Protein AF-A0A851G9V6-F1 (afdb_monomer)

Foldseek 3Di:
DPPDPPPDPDDPDPDDDDDDDDDDDDDPPPPVPVPPPPDVVLVVLVVVLVVLVVCLVPDPQWDKDKAWDDDPDQWTWIKIFTAHPVRHTAKIWIWIDGPFWIKIKMFGDDPNDTFKIKIKIKGKDWDADPVRHADPVDTFMKIKMKIKMFGDDPLATSWIWMFIDIDSPNVCRVVNSVVTDIDTDDRPPCVVVVSVVCVQVVPDDHNVSVVVVVVVRPD

Solvent-accessible surface area (backbone atoms only — not comparable to full-atom values): 12937 Å² total; per-residue (Å²): 113,86,74,89,82,82,81,80,89,74,80,87,81,86,81,82,85,90,77,82,94,77,92,78,91,86,76,90,74,76,80,74,69,81,73,77,74,74,54,67,66,57,53,53,52,50,55,51,44,53,51,54,50,51,51,58,78,66,48,82,78,47,48,78,46,80,42,72,48,91,52,99,54,79,40,51,44,34,38,39,40,29,19,45,94,89,61,53,60,39,39,39,36,43,37,40,42,41,97,54,33,39,39,40,40,36,43,32,34,56,97,81,39,65,33,40,35,44,38,33,43,36,36,56,43,76,48,55,46,97,90,66,49,63,48,86,92,65,71,46,54,38,30,38,38,39,41,39,40,41,34,35,54,96,85,37,64,77,43,27,32,32,26,59,34,70,31,74,53,59,88,48,39,68,57,45,40,68,71,35,64,79,40,82,40,65,46,80,64,63,43,64,58,51,54,51,47,51,62,57,58,72,69,50,85,46,57,70,48,47,51,62,55,54,57,73,63,67,88

Structure (mmCIF, N/CA/C/O backbone):
data_AF-A0A851G9V6-F1
#
_entry.id   AF-A0A851G9V6-F1
#
loop_
_atom_site.group_PDB
_atom_site.id
_atom_site.type_symbol
_atom_site.label_atom_id
_atom_site.label_alt_id
_atom_site.label_comp_id
_atom_site.label_asym_id
_atom_site.label_entity_id
_atom_site.label_seq_id
_atom_site.pdbx_PDB_ins_code
_atom_site.Cartn_x
_atom_site.Cartn_y
_atom_site.Cartn_z
_atom_site.occupancy
_atom_site.B_iso_or_equiv
_atom_site.auth_seq_id
_atom_site.auth_comp_id
_atom_site.auth_asym_id
_atom_site.auth_atom_id
_atom_site.pdbx_PDB_model_num
ATOM 1 N N . MET A 1 1 ? 22.134 -7.847 5.319 1.00 30.61 1 MET A N 1
ATOM 2 C CA . MET A 1 1 ? 21.581 -7.544 3.967 1.00 30.61 1 MET A CA 1
ATOM 3 C C . MET A 1 1 ? 20.922 -8.771 3.329 1.00 30.61 1 MET A C 1
ATOM 5 O O . MET A 1 1 ? 21.415 -9.330 2.354 1.00 30.61 1 MET A O 1
ATOM 9 N N . ARG A 1 2 ? 19.800 -9.225 3.889 1.00 29.12 2 ARG A N 1
ATOM 10 C CA . ARG A 1 2 ? 18.953 -10.282 3.315 1.00 29.12 2 ARG A CA 1
ATOM 11 C C . ARG A 1 2 ? 17.523 -10.029 3.774 1.00 29.12 2 ARG A C 1
ATOM 13 O O . ARG A 1 2 ? 17.125 -10.633 4.753 1.00 29.12 2 ARG A O 1
ATOM 20 N N . THR A 1 3 ? 16.813 -9.143 3.079 1.00 35.16 3 THR A N 1
ATOM 21 C CA . THR A 1 3 ? 15.337 -9.068 3.009 1.00 35.16 3 THR A CA 1
ATOM 22 C C . THR A 1 3 ? 14.944 -7.818 2.220 1.00 35.16 3 THR A C 1
ATOM 24 O O . THR A 1 3 ? 14.463 -6.862 2.790 1.00 35.16 3 THR A O 1
ATOM 27 N N . PHE A 1 4 ? 15.196 -7.787 0.911 1.00 37.09 4 PHE A N 1
ATOM 28 C CA . PHE A 1 4 ? 14.405 -6.988 -0.048 1.00 37.09 4 PHE A CA 1
ATOM 29 C C . PHE A 1 4 ? 14.712 -7.481 -1.473 1.00 37.09 4 PHE A C 1
ATOM 31 O O . PHE A 1 4 ? 15.126 -6.743 -2.349 1.00 37.09 4 PHE A O 1
ATOM 38 N N . TRP A 1 5 ? 14.591 -8.800 -1.649 1.00 32.72 5 TRP A N 1
ATOM 39 C CA . TRP A 1 5 ? 14.535 -9.513 -2.931 1.00 32.72 5 TRP A CA 1
ATOM 40 C C . TRP A 1 5 ? 13.780 -10.823 -2.681 1.00 32.72 5 TRP A C 1
ATOM 42 O O . TRP A 1 5 ? 14.348 -11.909 -2.701 1.00 32.72 5 TRP A O 1
ATOM 52 N N . LEU A 1 6 ? 12.498 -10.715 -2.338 1.00 30.67 6 LEU A N 1
ATOM 53 C CA . LEU A 1 6 ? 11.554 -11.834 -2.406 1.00 30.67 6 LEU A CA 1
ATOM 54 C C . LEU A 1 6 ? 10.249 -11.372 -3.069 1.00 30.67 6 LEU A C 1
ATOM 56 O O . LEU A 1 6 ? 9.162 -11.777 -2.690 1.00 30.67 6 LEU A O 1
ATOM 60 N N . VAL A 1 7 ? 10.366 -10.563 -4.124 1.00 37.41 7 VAL A N 1
ATOM 61 C CA . VAL A 1 7 ? 9.369 -10.570 -5.199 1.00 37.41 7 VAL A CA 1
ATOM 62 C C . VAL A 1 7 ? 9.898 -11.529 -6.261 1.00 37.41 7 VAL A C 1
ATOM 64 O O . VAL A 1 7 ? 10.722 -11.193 -7.101 1.00 37.41 7 VAL A O 1
ATOM 67 N N . ASN A 1 8 ? 9.511 -12.789 -6.079 1.00 36.94 8 ASN A N 1
ATOM 68 C CA . ASN A 1 8 ? 9.296 -13.816 -7.093 1.00 36.94 8 ASN A CA 1
ATOM 69 C C . ASN A 1 8 ? 10.047 -13.663 -8.441 1.00 36.94 8 ASN A C 1
ATOM 71 O O . ASN A 1 8 ? 9.431 -13.439 -9.479 1.00 36.94 8 ASN A O 1
ATOM 75 N N . GLN A 1 9 ? 11.364 -13.890 -8.462 1.00 33.84 9 GLN A N 1
ATOM 76 C CA . GLN A 1 9 ? 12.045 -14.339 -9.682 1.00 33.84 9 GLN A CA 1
ATOM 77 C C . GLN A 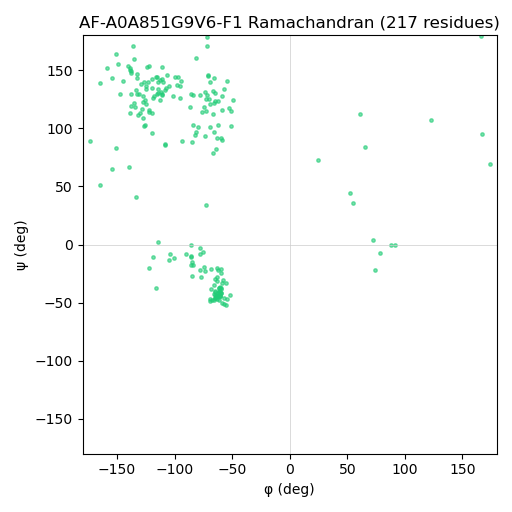1 9 ? 11.936 -15.867 -9.776 1.00 33.84 9 GLN A C 1
ATOM 79 O O . GLN A 1 9 ? 12.799 -16.602 -9.296 1.00 33.84 9 GLN A O 1
ATOM 84 N N . ARG A 1 10 ? 10.859 -16.366 -10.392 1.00 34.06 10 ARG A N 1
ATOM 85 C CA . ARG A 1 10 ? 10.790 -17.745 -10.896 1.00 34.06 10 ARG A CA 1
ATOM 86 C C . ARG A 1 10 ? 10.379 -17.754 -12.366 1.00 34.06 10 ARG A C 1
ATOM 88 O O . ARG A 1 10 ? 9.208 -17.623 -12.689 1.00 34.06 10 ARG A O 1
ATOM 95 N N . GLY A 1 11 ? 11.393 -17.952 -13.208 1.00 30.89 11 GLY A N 1
ATOM 96 C CA . GLY A 1 11 ? 11.364 -18.834 -14.376 1.00 30.89 11 GLY A CA 1
ATOM 97 C C . GLY A 1 11 ? 10.429 -18.463 -15.522 1.00 30.89 11 GLY A C 1
ATOM 98 O O . GLY A 1 11 ? 9.371 -19.065 -15.672 1.00 30.89 11 GLY A O 1
ATOM 99 N N . ILE A 1 12 ? 10.888 -17.587 -16.417 1.00 34.03 12 ILE A N 1
ATOM 100 C CA . ILE A 1 12 ? 10.550 -17.728 -17.838 1.00 34.03 12 ILE A CA 1
ATOM 101 C C . ILE A 1 12 ? 11.542 -18.750 -18.401 1.00 34.03 12 ILE A C 1
ATOM 103 O O . ILE A 1 12 ? 12.660 -18.392 -18.771 1.00 34.03 12 ILE A O 1
ATOM 107 N N . ASP A 1 13 ? 11.156 -20.025 -18.435 1.00 31.38 13 ASP A N 1
ATOM 108 C CA . ASP A 1 13 ? 11.917 -21.036 -19.169 1.00 31.38 13 ASP A CA 1
ATOM 109 C C . ASP A 1 13 ? 11.780 -20.764 -20.674 1.00 31.38 13 ASP A C 1
ATOM 111 O O . ASP A 1 13 ? 10.776 -21.078 -21.316 1.00 31.38 13 ASP A O 1
ATOM 115 N N . LYS A 1 14 ? 12.821 -20.156 -21.249 1.00 37.59 14 LYS A N 1
ATOM 116 C CA . LYS A 1 14 ? 13.084 -20.169 -22.688 1.00 37.59 14 LYS A CA 1
ATOM 117 C C . LYS A 1 14 ? 13.742 -21.504 -23.020 1.00 37.59 14 LYS A C 1
ATOM 119 O O . LYS A 1 14 ? 14.929 -21.646 -22.770 1.00 37.59 14 LYS A O 1
ATOM 124 N N . ASN A 1 15 ? 12.980 -22.457 -23.557 1.00 35.19 15 ASN A N 1
ATOM 125 C CA . ASN A 1 15 ? 13.462 -23.519 -24.453 1.00 35.19 15 ASN A CA 1
ATOM 126 C C . ASN A 1 15 ? 12.264 -24.318 -24.988 1.00 35.19 15 ASN A C 1
ATOM 128 O O . ASN A 1 15 ? 11.863 -25.324 -24.409 1.00 35.19 15 ASN A O 1
ATOM 132 N N . PHE A 1 16 ? 11.695 -23.884 -26.113 1.00 32.56 16 PHE A N 1
ATOM 133 C CA . PHE A 1 16 ? 10.808 -24.729 -26.911 1.00 32.56 16 PHE A CA 1
ATOM 134 C C . PHE A 1 16 ? 11.422 -24.884 -28.303 1.00 32.56 16 PHE A C 1
ATOM 136 O O . PHE A 1 16 ? 11.314 -24.002 -29.154 1.00 32.56 16 PHE A O 1
ATOM 143 N N . GLU A 1 17 ? 12.146 -25.990 -28.496 1.00 33.03 17 GLU A N 1
ATOM 144 C CA . GLU A 1 17 ? 12.668 -26.394 -29.798 1.00 33.03 17 GLU A CA 1
ATOM 145 C C . GLU A 1 17 ? 11.522 -26.764 -30.748 1.00 33.03 17 GLU A C 1
ATOM 147 O O . GLU A 1 17 ? 10.631 -27.553 -30.437 1.00 33.03 17 GLU A O 1
ATOM 152 N N . MET A 1 18 ? 11.599 -26.214 -31.954 1.00 34.44 18 MET A N 1
ATOM 153 C CA . MET A 1 18 ? 10.687 -26.443 -33.063 1.00 34.44 18 MET A CA 1
ATOM 154 C C . MET A 1 18 ? 11.106 -27.719 -33.810 1.00 34.44 18 MET A C 1
ATOM 156 O O . MET A 1 18 ? 12.072 -27.691 -34.572 1.00 34.44 18 MET A O 1
ATOM 160 N N . LYS A 1 19 ? 10.401 -28.845 -33.612 1.00 33.34 19 LYS A N 1
ATOM 161 C CA . LYS A 1 19 ? 10.571 -30.056 -34.439 1.00 33.34 19 LYS A CA 1
ATOM 162 C C . LYS A 1 19 ? 9.233 -30.727 -34.782 1.00 33.34 19 LYS A C 1
ATOM 164 O O . LYS A 1 19 ? 8.572 -31.305 -33.934 1.00 33.34 19 LYS A O 1
ATOM 169 N N . ASN A 1 20 ? 8.939 -30.671 -36.080 1.00 31.31 20 ASN A N 1
ATOM 170 C CA . ASN A 1 20 ? 8.203 -31.612 -36.928 1.00 31.31 20 ASN A CA 1
ATOM 171 C C . ASN A 1 20 ? 6.729 -31.960 -36.633 1.00 31.31 20 ASN A C 1
ATOM 173 O O . ASN A 1 20 ? 6.363 -32.693 -35.722 1.00 31.31 20 ASN A O 1
ATOM 177 N N . ILE A 1 21 ? 5.923 -31.488 -37.584 1.00 44.94 21 ILE A N 1
ATOM 178 C CA . ILE A 1 21 ? 4.540 -31.801 -37.941 1.00 44.94 21 ILE A CA 1
ATOM 179 C C . ILE A 1 21 ? 4.297 -33.315 -38.069 1.00 44.94 21 ILE A C 1
ATOM 181 O O . ILE A 1 21 ? 4.895 -33.956 -38.930 1.00 44.94 21 ILE A O 1
ATOM 185 N N . ILE A 1 22 ? 3.322 -33.842 -37.318 1.00 35.91 22 ILE A N 1
ATOM 186 C CA . ILE A 1 22 ? 2.482 -34.982 -37.720 1.00 35.91 22 ILE A CA 1
ATOM 187 C C . ILE A 1 22 ? 1.037 -34.660 -37.317 1.00 35.91 22 ILE A C 1
ATOM 189 O O . ILE A 1 22 ? 0.733 -34.432 -36.149 1.00 35.91 22 ILE A O 1
ATOM 193 N N . ALA A 1 23 ? 0.156 -34.604 -38.314 1.00 42.84 23 ALA A N 1
ATOM 194 C CA . ALA A 1 23 ? -1.271 -34.369 -38.162 1.00 42.84 23 ALA A CA 1
ATOM 195 C C . ALA A 1 23 ? -1.983 -35.608 -37.598 1.00 42.84 23 ALA A C 1
ATOM 197 O O . ALA A 1 23 ? -1.848 -36.699 -38.149 1.00 42.84 23 ALA A O 1
ATOM 198 N N . ILE A 1 24 ? -2.805 -35.418 -36.562 1.00 40.44 24 ILE A N 1
ATOM 199 C CA . ILE A 1 24 ? -3.864 -36.356 -36.174 1.00 40.44 24 ILE A CA 1
ATOM 200 C C . ILE A 1 24 ? -5.149 -35.548 -35.968 1.00 40.44 24 ILE A C 1
ATOM 202 O O . ILE A 1 24 ? -5.263 -34.738 -35.050 1.00 40.44 24 ILE A O 1
ATOM 206 N N . LEU A 1 25 ? -6.103 -35.763 -36.878 1.00 36.19 25 LEU A N 1
ATOM 207 C CA . LEU A 1 25 ? -7.506 -35.394 -36.728 1.00 36.19 25 LEU A CA 1
ATOM 208 C C . LEU A 1 25 ? -8.150 -36.213 -35.599 1.00 36.19 25 LEU A C 1
ATOM 210 O O . LEU A 1 25 ? -7.905 -37.413 -35.509 1.00 36.19 25 LEU A O 1
ATOM 214 N N . CYS A 1 26 ? -9.049 -35.546 -34.866 1.00 36.69 26 CYS A N 1
ATOM 215 C CA . CYS A 1 26 ? -10.177 -36.037 -34.055 1.00 36.69 26 CYS A CA 1
ATOM 216 C C . CYS A 1 26 ? -10.091 -35.595 -32.594 1.00 36.69 26 CYS A C 1
ATOM 218 O O . CYS A 1 26 ? -9.330 -36.132 -31.799 1.00 36.69 26 CYS A O 1
ATOM 220 N N . GLY A 1 27 ? -10.960 -34.656 -32.228 1.00 33.56 27 GLY A N 1
ATOM 221 C CA . GLY A 1 27 ? -11.203 -34.310 -30.837 1.00 33.56 27 GLY A CA 1
ATOM 222 C C . GLY A 1 27 ? -11.977 -33.013 -30.730 1.00 33.56 27 GLY A C 1
ATOM 223 O O . GLY A 1 27 ? -11.396 -31.936 -30.768 1.00 33.56 27 GLY A O 1
ATOM 224 N N . PHE A 1 28 ? -13.296 -33.125 -30.609 1.00 44.19 28 PHE A N 1
ATOM 225 C CA . PHE A 1 28 ? -14.183 -32.049 -30.183 1.00 44.19 28 PHE A CA 1
ATOM 226 C C . PHE A 1 28 ? -13.726 -31.601 -28.782 1.00 44.19 28 PHE A C 1
ATOM 228 O O . PHE A 1 28 ? -14.125 -32.174 -27.769 1.00 44.19 28 PHE A O 1
ATOM 235 N N . ALA A 1 29 ? -12.810 -30.635 -28.718 1.00 37.34 29 ALA A N 1
ATOM 236 C CA . ALA A 1 29 ? -12.375 -30.035 -27.469 1.00 37.34 29 ALA A CA 1
ATOM 237 C C . ALA A 1 29 ? -13.505 -29.124 -26.991 1.00 37.34 29 ALA A C 1
ATOM 239 O O . ALA A 1 29 ? -13.633 -27.972 -27.404 1.00 37.34 29 ALA A O 1
ATOM 240 N N . CYS A 1 30 ? -14.363 -29.687 -26.144 1.00 37.25 30 CYS A N 1
ATOM 241 C CA . CYS A 1 30 ? -15.219 -28.932 -25.252 1.00 37.25 30 CYS A CA 1
ATOM 242 C C . CYS A 1 30 ? -14.310 -27.940 -24.517 1.00 37.25 30 CYS A C 1
ATOM 244 O O . CYS A 1 30 ? -13.565 -28.333 -23.622 1.00 37.25 30 CYS A O 1
ATOM 246 N N . MET A 1 31 ? -14.319 -26.671 -24.937 1.00 40.09 31 MET A N 1
ATOM 247 C CA . MET A 1 31 ? -13.752 -25.578 -24.160 1.00 40.09 31 MET A CA 1
ATOM 248 C C . MET A 1 31 ? -14.589 -25.482 -22.889 1.00 40.09 31 MET A C 1
ATOM 250 O O . MET A 1 31 ? -15.533 -24.701 -22.797 1.00 40.09 31 MET A O 1
ATOM 254 N N . THR A 1 32 ? -14.274 -26.322 -21.906 1.00 46.25 32 THR A N 1
ATOM 255 C CA . THR A 1 32 ? -14.641 -26.100 -20.518 1.00 46.25 32 THR A CA 1
ATOM 256 C C . THR A 1 32 ? -13.851 -24.878 -20.085 1.00 46.25 32 THR A C 1
ATOM 258 O O . THR A 1 32 ? -12.798 -24.983 -19.459 1.00 46.25 32 THR A O 1
ATOM 261 N N . GLY A 1 33 ? -14.330 -23.697 -20.482 1.00 41.41 33 GLY A N 1
ATOM 262 C CA . GLY A 1 33 ? -14.008 -22.483 -19.766 1.00 41.41 33 GLY A CA 1
ATOM 263 C C . GLY A 1 33 ? -14.330 -22.789 -18.316 1.00 41.41 33 GLY A C 1
ATOM 264 O O . GLY A 1 33 ? -15.475 -23.108 -17.991 1.00 41.41 33 GLY A O 1
ATOM 265 N N . VAL A 1 34 ? -13.304 -22.808 -17.469 1.00 42.59 34 VAL A N 1
ATOM 266 C CA . VAL A 1 34 ? -13.493 -22.874 -16.028 1.00 42.59 34 VAL A CA 1
ATOM 267 C C . VAL A 1 34 ? -14.221 -21.586 -15.681 1.00 42.59 34 VAL A C 1
ATOM 269 O O . VAL A 1 34 ? -13.620 -20.528 -15.509 1.00 42.59 34 VAL A O 1
ATOM 272 N N . VAL A 1 35 ? -15.550 -21.657 -15.676 1.00 45.38 35 VAL A N 1
ATOM 273 C CA . VAL A 1 35 ? -16.394 -20.626 -15.102 1.00 45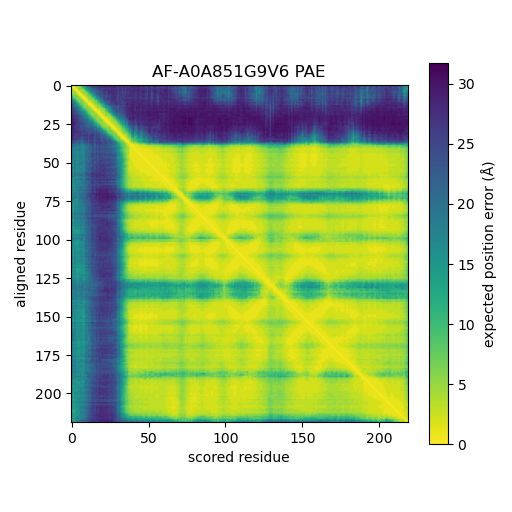.38 35 VAL A CA 1
ATOM 274 C C . VAL A 1 35 ? -16.066 -20.691 -13.623 1.00 45.38 35 VAL A C 1
ATOM 276 O O . VAL A 1 35 ? -16.561 -21.558 -12.905 1.00 45.38 35 VAL A O 1
ATOM 279 N N . PHE A 1 36 ? -15.163 -19.820 -13.176 1.00 52.19 36 PHE A N 1
ATOM 280 C CA . PHE A 1 36 ? -15.014 -19.528 -11.763 1.00 52.19 36 PHE A CA 1
ATOM 281 C C . PHE A 1 36 ? -16.366 -18.989 -11.306 1.00 52.19 36 PHE A C 1
ATOM 283 O O . PHE A 1 36 ? -16.665 -17.804 -11.450 1.00 52.19 36 PHE A O 1
ATOM 290 N N . SER A 1 37 ? -17.228 -19.885 -10.829 1.00 56.44 37 SER A N 1
ATOM 291 C CA . SER A 1 37 ? -18.481 -19.504 -10.205 1.00 56.44 37 SER A CA 1
ATOM 292 C C . SER A 1 37 ? -18.105 -18.699 -8.974 1.00 56.44 37 SER A C 1
ATOM 294 O O . SER A 1 37 ? -17.644 -19.253 -7.976 1.00 56.44 37 SER A O 1
ATOM 296 N N . ALA A 1 38 ? -18.236 -17.379 -9.077 1.00 72.06 38 ALA A N 1
ATOM 297 C CA . ALA A 1 38 ? -17.966 -16.466 -7.988 1.00 72.06 38 ALA A CA 1
ATOM 298 C C . ALA A 1 38 ? -18.772 -16.919 -6.764 1.00 72.06 38 ALA A C 1
ATOM 300 O O . ALA A 1 38 ? -20.000 -16.980 -6.821 1.00 72.06 38 ALA A O 1
ATOM 301 N N . ASN A 1 39 ? -18.085 -17.290 -5.679 1.00 86.88 39 ASN A N 1
ATOM 302 C CA . ASN A 1 39 ? -18.745 -17.688 -4.440 1.00 86.88 39 ASN A CA 1
ATOM 303 C C . ASN A 1 39 ? -19.617 -16.503 -3.964 1.00 86.88 39 ASN A C 1
ATOM 305 O O . ASN A 1 39 ? -19.056 -15.449 -3.641 1.00 86.88 39 ASN A O 1
ATOM 309 N N . PRO A 1 40 ? -20.959 -16.639 -3.910 1.00 90.06 40 PRO A N 1
ATOM 310 C CA . PRO A 1 40 ? -21.853 -15.526 -3.589 1.00 90.06 40 PRO A CA 1
ATOM 311 C C . PRO A 1 40 ? -21.570 -14.890 -2.225 1.00 90.06 40 PRO A C 1
ATOM 313 O O . PRO A 1 40 ? -21.755 -13.683 -2.046 1.00 90.06 40 PRO A O 1
ATOM 316 N N . GLU A 1 41 ? -21.087 -15.683 -1.265 1.00 92.56 41 GLU A N 1
ATOM 317 C CA . GLU A 1 41 ? -20.680 -15.183 0.044 1.00 92.56 41 GLU A CA 1
ATOM 318 C C . GLU A 1 41 ? -19.463 -14.260 -0.076 1.00 92.56 41 GLU A C 1
ATOM 320 O O . GLU A 1 41 ? -19.483 -13.145 0.451 1.00 92.56 41 GLU A O 1
ATOM 325 N N . VAL A 1 42 ? -18.437 -14.682 -0.821 1.00 93.69 42 VAL A N 1
ATOM 326 C CA . VAL A 1 42 ? -17.232 -13.874 -1.057 1.00 93.69 42 VAL A CA 1
ATOM 327 C C . VAL A 1 42 ? -17.605 -12.576 -1.770 1.00 93.69 42 VAL A C 1
ATOM 329 O O . VAL A 1 42 ? -17.186 -11.508 -1.334 1.00 93.69 42 VAL A O 1
ATOM 332 N N . GLU A 1 43 ? -18.456 -12.609 -2.799 1.00 95.19 43 GLU A N 1
ATOM 333 C CA . GLU A 1 43 ? -18.887 -11.380 -3.488 1.00 95.19 43 GLU A CA 1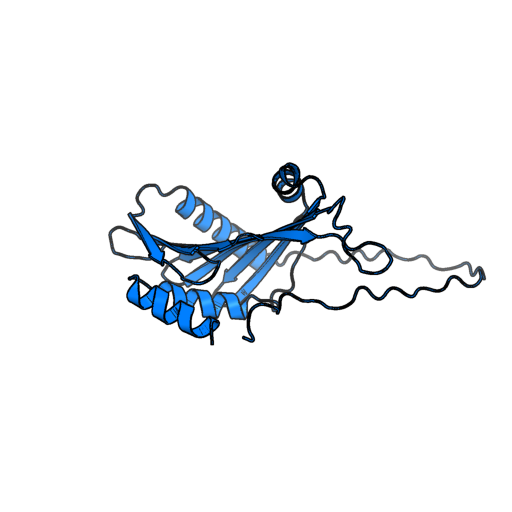
ATOM 334 C C . GLU A 1 43 ? -19.630 -10.405 -2.567 1.00 95.19 43 GLU A C 1
ATOM 336 O O . GLU A 1 43 ? -19.403 -9.191 -2.617 1.00 95.19 43 GLU A O 1
ATOM 341 N N . SER A 1 44 ? -20.482 -10.920 -1.678 1.00 95.94 44 SER A N 1
ATOM 342 C CA . SER A 1 44 ? -21.159 -10.106 -0.666 1.00 95.94 44 SER A CA 1
ATOM 343 C C . SER A 1 44 ? -20.158 -9.445 0.292 1.00 95.94 44 SER A C 1
ATOM 345 O O . SER A 1 44 ? -20.248 -8.241 0.567 1.00 95.94 44 SER A O 1
ATOM 347 N N . GLN A 1 45 ? -19.147 -10.195 0.743 1.00 97.19 45 GLN A N 1
ATOM 348 C CA . GLN A 1 45 ? -18.073 -9.673 1.592 1.00 97.19 45 GLN A CA 1
ATOM 349 C C . GLN A 1 45 ? -17.248 -8.598 0.865 1.00 97.19 45 GLN A C 1
ATOM 351 O O . GLN A 1 45 ? -17.018 -7.524 1.424 1.00 97.19 45 GLN A O 1
ATOM 356 N N . ILE A 1 46 ? -16.883 -8.820 -0.401 1.00 97.50 46 ILE A N 1
ATOM 357 C CA . ILE A 1 46 ? -16.153 -7.846 -1.228 1.00 97.50 46 ILE A CA 1
ATOM 358 C C . ILE A 1 46 ? -16.970 -6.567 -1.435 1.00 97.50 46 ILE A C 1
ATOM 360 O O . ILE A 1 46 ? -16.430 -5.463 -1.331 1.00 97.50 46 ILE A O 1
ATOM 364 N N . LYS A 1 47 ? -18.280 -6.679 -1.685 1.00 97.69 47 LYS A N 1
ATOM 365 C CA . LYS A 1 47 ? -19.170 -5.515 -1.813 1.00 97.69 47 LYS A CA 1
ATOM 366 C C . LYS A 1 47 ? -19.190 -4.680 -0.532 1.00 97.69 47 LYS A C 1
ATOM 368 O O . LYS A 1 47 ? -19.146 -3.451 -0.600 1.00 97.69 47 LYS A O 1
ATOM 373 N N . ARG A 1 48 ? -19.217 -5.334 0.633 1.00 97.88 48 ARG A N 1
ATOM 374 C CA . ARG A 1 48 ? -19.143 -4.661 1.937 1.00 97.88 48 ARG A CA 1
ATOM 375 C C . ARG A 1 48 ? -17.794 -3.969 2.146 1.00 97.88 48 ARG A C 1
ATOM 377 O O . ARG A 1 48 ? -17.785 -2.794 2.497 1.00 97.88 48 ARG A O 1
ATOM 384 N N . ILE A 1 49 ? -16.684 -4.645 1.847 1.00 98.50 49 ILE A N 1
ATOM 385 C CA . ILE A 1 49 ? -15.331 -4.067 1.916 1.00 98.50 49 ILE A CA 1
ATOM 386 C C . ILE A 1 49 ? -15.217 -2.817 1.037 1.00 98.50 49 ILE A C 1
ATOM 388 O O . ILE A 1 49 ? -14.745 -1.782 1.500 1.00 98.50 49 ILE A O 1
ATOM 392 N N . LYS A 1 50 ? -15.708 -2.866 -0.207 1.00 98.25 50 LYS A N 1
ATOM 393 C CA . LYS A 1 50 ? -15.706 -1.702 -1.109 1.00 98.25 50 LYS A CA 1
ATOM 394 C C . LYS A 1 50 ? -16.485 -0.519 -0.531 1.00 98.25 50 LYS A C 1
ATOM 396 O O . LYS A 1 50 ? -16.040 0.617 -0.672 1.00 98.25 50 LYS A O 1
ATOM 401 N N . LYS A 1 51 ? -17.608 -0.773 0.151 1.00 98.44 51 LYS A N 1
ATOM 402 C CA . LYS A 1 51 ? -18.377 0.272 0.841 1.00 98.44 51 LYS A CA 1
ATOM 403 C C . LYS A 1 51 ? -17.578 0.892 1.991 1.00 98.44 51 LYS A C 1
ATOM 405 O O . LYS A 1 51 ? -17.538 2.113 2.089 1.00 98.44 51 LYS A O 1
ATOM 410 N N . TRP A 1 52 ? -16.930 0.082 2.830 1.00 98.50 52 TRP A N 1
ATOM 411 C CA . TRP A 1 52 ? -16.080 0.586 3.917 1.00 98.50 52 TRP A CA 1
ATOM 412 C C . TRP A 1 52 ? -14.897 1.404 3.398 1.00 98.50 52 TRP A C 1
ATOM 414 O O . TRP A 1 52 ? -14.638 2.492 3.904 1.00 98.50 52 TRP A O 1
ATOM 424 N N . TYR A 1 53 ? -14.228 0.920 2.350 1.00 98.62 53 TYR A N 1
ATOM 425 C CA . TYR A 1 53 ? -13.163 1.648 1.662 1.00 98.62 53 TYR A CA 1
ATOM 426 C C . TYR A 1 53 ? -13.644 3.024 1.179 1.00 98.62 53 TYR A C 1
ATOM 428 O O . TYR A 1 53 ? -13.048 4.038 1.527 1.00 98.62 53 TYR A O 1
ATOM 436 N N . GLN A 1 54 ? -14.766 3.076 0.452 1.00 98.50 54 GLN A N 1
ATOM 437 C CA . GLN A 1 54 ? -15.336 4.336 -0.038 1.00 98.50 54 GLN A CA 1
ATOM 438 C C . GLN A 1 54 ? -15.687 5.297 1.100 1.00 98.50 54 GLN A C 1
ATOM 440 O O . GLN A 1 54 ? -15.420 6.490 0.991 1.00 98.50 54 GLN A O 1
ATOM 445 N N . GLN A 1 55 ? -16.259 4.785 2.193 1.00 98.25 55 GLN A N 1
ATOM 446 C CA . GLN A 1 55 ? -16.569 5.592 3.371 1.00 98.25 55 GLN A CA 1
ATOM 447 C C . GLN A 1 55 ? -15.308 6.248 3.936 1.00 98.25 55 GLN A C 1
ATOM 449 O O . GLN A 1 55 ? -15.307 7.463 4.102 1.00 98.25 55 GLN A O 1
ATOM 454 N N . ILE A 1 56 ? -14.237 5.476 4.158 1.00 98.44 56 ILE A N 1
ATOM 455 C CA . ILE A 1 56 ? -12.970 5.988 4.703 1.00 98.44 56 ILE A CA 1
ATOM 456 C C . ILE A 1 56 ? -12.317 6.997 3.750 1.00 98.44 56 ILE A C 1
ATOM 458 O O . ILE A 1 56 ? -11.917 8.066 4.197 1.00 98.44 56 ILE A O 1
ATOM 462 N N . GLU A 1 57 ? -12.258 6.712 2.446 1.00 98.19 57 GLU A N 1
ATOM 463 C CA . GLU A 1 57 ? -11.667 7.638 1.465 1.00 98.19 57 GLU A CA 1
ATOM 464 C C . GLU A 1 57 ? -12.446 8.956 1.338 1.00 98.19 57 GLU A C 1
ATOM 466 O O . GLU A 1 57 ? -11.869 10.000 1.040 1.00 98.19 57 GLU A O 1
ATOM 471 N N . SER A 1 58 ? -13.759 8.924 1.575 1.00 97.94 58 SER A N 1
ATOM 472 C CA . SER A 1 58 ? -14.611 10.118 1.549 1.00 97.94 58 SER A CA 1
ATOM 473 C C . SER A 1 58 ? -14.660 10.887 2.877 1.00 97.94 58 SER A C 1
ATOM 475 O O . SER A 1 58 ? -15.185 12.005 2.912 1.00 97.94 58 SER A O 1
ATOM 477 N N . ASP A 1 59 ? -14.136 10.316 3.967 1.00 98.00 59 ASP A N 1
ATOM 478 C CA . ASP A 1 59 ? -14.248 10.872 5.315 1.00 98.00 59 ASP A CA 1
ATOM 479 C C . ASP A 1 59 ? -13.202 11.968 5.565 1.00 98.00 59 ASP A C 1
ATOM 481 O O . ASP A 1 59 ? -12.057 11.729 5.952 1.00 98.00 59 ASP A O 1
ATOM 485 N N . LYS A 1 60 ? -13.633 13.216 5.380 1.00 97.50 60 LYS A N 1
ATOM 486 C CA . LYS A 1 60 ? -12.816 14.415 5.617 1.00 97.50 60 LYS A CA 1
ATOM 487 C C . LYS A 1 60 ? -12.632 14.754 7.100 1.00 97.50 60 LYS A C 1
ATOM 489 O O . LYS A 1 60 ? -11.899 15.691 7.404 1.00 97.50 60 LYS A O 1
ATOM 494 N N . SER A 1 61 ? -13.305 14.049 8.014 1.00 98.00 61 SER A N 1
ATOM 495 C CA . SER A 1 61 ? -13.212 14.301 9.458 1.00 98.00 61 SER A CA 1
ATOM 496 C C . SER A 1 61 ? -12.033 13.587 10.127 1.00 98.00 61 SER A C 1
ATOM 498 O O . SER A 1 61 ? -11.721 13.872 11.285 1.00 98.00 61 SER A O 1
ATOM 500 N N . LEU A 1 62 ? -11.363 12.675 9.412 1.00 98.44 62 LEU A N 1
ATOM 501 C CA . LEU A 1 62 ? -10.229 11.926 9.943 1.00 98.44 62 LEU A CA 1
ATOM 502 C C . LEU A 1 62 ? -9.046 12.852 10.249 1.00 98.44 62 LEU A C 1
ATOM 504 O O . LEU A 1 62 ? -8.596 13.637 9.412 1.00 98.44 62 LEU A O 1
ATOM 508 N N . LYS A 1 63 ? -8.496 12.712 11.454 1.00 98.38 63 LYS A N 1
ATOM 509 C CA . LYS A 1 63 ? -7.266 13.378 11.876 1.00 98.38 63 LYS A CA 1
ATOM 510 C C . LYS A 1 63 ? -6.083 12.724 11.171 1.00 98.38 63 LYS A C 1
ATOM 512 O O . LYS A 1 63 ? -5.893 11.515 11.277 1.00 98.38 63 LYS A O 1
ATOM 517 N N . LYS A 1 64 ? -5.277 13.534 10.484 1.00 98.31 64 LYS A N 1
ATOM 518 C CA . LYS A 1 64 ? -4.049 13.105 9.807 1.00 98.31 64 LYS A CA 1
ATOM 519 C C . LYS A 1 64 ? -2.840 13.341 10.711 1.00 98.31 64 LYS A C 1
ATOM 521 O O . LYS A 1 64 ? -2.607 14.467 11.141 1.00 98.31 64 LYS A O 1
ATOM 526 N N . GLN A 1 65 ? -2.048 12.302 10.944 1.00 98.12 65 GLN A N 1
ATOM 527 C CA . GLN A 1 65 ? -0.738 12.382 11.589 1.00 98.12 65 GLN A CA 1
ATOM 528 C C . GLN A 1 65 ? 0.324 11.902 10.600 1.00 98.12 65 GLN A C 1
ATOM 530 O O . GLN A 1 65 ? 0.193 10.817 10.040 1.00 98.12 65 GLN A O 1
ATOM 535 N N . VAL A 1 66 ? 1.366 12.703 10.393 1.00 97.94 66 VAL A N 1
ATOM 536 C CA . VAL A 1 66 ? 2.499 12.366 9.523 1.00 97.94 66 VAL A CA 1
ATOM 537 C C . VAL A 1 66 ? 3.717 12.080 10.396 1.00 97.94 66 VAL A C 1
ATOM 539 O O . VAL A 1 66 ? 4.001 12.836 11.325 1.00 97.94 66 VAL A O 1
ATOM 542 N N . ILE A 1 67 ? 4.408 10.980 10.112 1.00 96.12 67 ILE A N 1
ATOM 543 C CA . ILE A 1 67 ? 5.644 10.557 10.767 1.00 96.12 67 ILE A CA 1
ATOM 544 C C . ILE A 1 67 ? 6.657 10.308 9.651 1.00 96.12 67 ILE A C 1
ATOM 546 O O . ILE A 1 67 ? 6.523 9.353 8.890 1.00 96.12 67 ILE A O 1
ATOM 550 N N . GLU A 1 68 ? 7.645 11.186 9.536 1.00 93.31 68 GLU A N 1
ATOM 551 C CA . GLU A 1 68 ? 8.690 11.120 8.512 1.00 93.31 68 GLU A CA 1
ATOM 552 C C . GLU A 1 68 ? 10.022 10.824 9.190 1.00 93.31 68 GLU A C 1
ATOM 554 O O . GLU A 1 68 ? 10.430 11.534 10.114 1.00 93.31 68 GLU A O 1
ATOM 559 N N . ALA A 1 69 ? 10.680 9.756 8.751 1.00 86.31 69 ALA A N 1
ATOM 560 C CA . ALA A 1 69 ? 12.002 9.391 9.219 1.00 86.31 69 ALA A CA 1
ATOM 561 C C . ALA A 1 69 ? 13.041 9.820 8.185 1.00 86.31 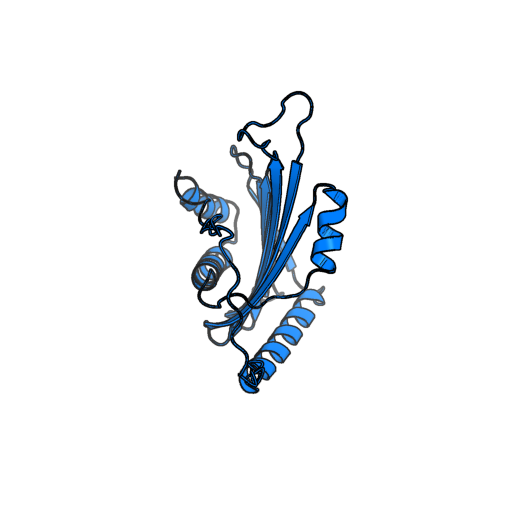69 ALA A C 1
ATOM 563 O O . ALA A 1 69 ? 12.945 9.486 7.007 1.00 86.31 69 ALA A O 1
ATOM 564 N N . LYS A 1 70 ? 14.054 10.557 8.647 1.00 79.69 70 LYS A N 1
ATOM 565 C CA . LYS A 1 70 ? 15.262 10.785 7.857 1.00 79.69 70 LYS A CA 1
ATOM 566 C C . LYS A 1 70 ? 16.122 9.536 7.952 1.00 79.69 70 LYS A C 1
ATOM 568 O O . LYS A 1 70 ? 16.381 9.062 9.058 1.00 79.69 70 LYS A O 1
ATOM 573 N N . SER A 1 71 ? 16.542 9.024 6.809 1.00 68.94 71 SER A N 1
ATOM 574 C CA . SER A 1 71 ? 17.419 7.868 6.719 1.00 68.94 71 SER A CA 1
ATOM 575 C C . SER A 1 71 ? 18.738 8.282 6.082 1.00 68.94 71 SER A C 1
ATOM 577 O O . SER A 1 71 ? 18.749 9.100 5.170 1.00 68.94 71 SER A O 1
ATOM 579 N N . GLU A 1 72 ? 19.836 7.693 6.546 1.00 68.25 72 GLU A N 1
ATOM 580 C CA . GLU A 1 72 ? 21.129 7.725 5.841 1.00 68.25 72 GLU A CA 1
ATOM 581 C C . GLU A 1 72 ? 21.156 6.717 4.672 1.00 68.25 72 GLU A C 1
ATOM 583 O O . GLU A 1 72 ? 22.103 6.661 3.893 1.00 68.25 72 GLU A O 1
ATOM 588 N N . LEU A 1 73 ? 20.128 5.867 4.572 1.00 67.31 73 LEU A N 1
ATOM 589 C CA . LEU A 1 73 ? 19.914 4.959 3.448 1.00 67.31 73 LEU A CA 1
ATOM 590 C C . LEU A 1 73 ? 19.250 5.719 2.290 1.00 67.31 73 LEU A C 1
ATOM 592 O O . LEU A 1 73 ? 18.606 6.736 2.545 1.00 67.31 73 LEU A O 1
ATOM 596 N N . PRO A 1 74 ? 19.310 5.208 1.045 1.00 71.06 74 PRO A N 1
ATOM 597 C CA . PRO A 1 74 ? 18.685 5.846 -0.121 1.00 71.06 74 PRO A CA 1
ATOM 598 C C . PRO A 1 74 ? 17.148 5.716 -0.117 1.00 71.06 74 PRO A C 1
ATOM 600 O O . PRO A 1 74 ? 16.532 5.546 -1.165 1.00 71.06 74 PRO A O 1
ATOM 603 N N . TYR A 1 75 ? 16.529 5.727 1.067 1.00 75.00 75 TYR A N 1
ATOM 604 C CA . TYR A 1 75 ? 15.097 5.586 1.258 1.00 75.00 75 TYR A CA 1
ATOM 605 C C . TYR A 1 75 ? 14.577 6.629 2.238 1.00 75.00 75 TYR A C 1
ATOM 607 O O . TYR A 1 75 ? 15.116 6.759 3.335 1.00 75.00 75 TYR A O 1
ATOM 615 N N . GLU A 1 76 ? 13.478 7.295 1.896 1.00 82.81 76 GLU A N 1
ATOM 616 C CA . GLU A 1 76 ? 12.793 8.242 2.785 1.00 82.81 76 GLU A CA 1
ATOM 617 C C . GLU A 1 76 ? 11.462 7.653 3.282 1.00 82.81 76 GLU A C 1
ATOM 619 O O . GLU A 1 76 ? 10.417 7.845 2.653 1.00 82.81 76 GLU A O 1
ATOM 624 N N . PRO A 1 77 ? 11.470 6.882 4.387 1.00 89.00 77 PRO A N 1
ATOM 625 C CA . PRO A 1 77 ? 10.261 6.278 4.917 1.00 89.00 77 PRO A CA 1
ATOM 626 C C . PRO A 1 77 ? 9.329 7.329 5.513 1.00 89.00 77 PRO A C 1
ATOM 628 O O . PRO A 1 77 ? 9.669 8.064 6.447 1.00 89.00 77 PRO A O 1
ATOM 631 N N . LYS A 1 78 ? 8.094 7.321 5.022 1.00 94.31 78 LYS A N 1
ATOM 632 C CA . LYS A 1 78 ? 7.022 8.188 5.493 1.00 94.31 78 LYS A CA 1
ATOM 633 C C . LYS A 1 78 ? 5.796 7.372 5.846 1.00 94.31 78 LYS A C 1
ATOM 635 O O . LYS A 1 78 ? 5.294 6.582 5.054 1.00 94.31 78 LYS A O 1
ATOM 640 N N . MET A 1 79 ? 5.291 7.594 7.052 1.00 96.81 79 MET A N 1
ATOM 641 C CA . MET A 1 79 ? 4.069 6.983 7.547 1.00 96.81 79 MET A CA 1
ATOM 642 C C . MET A 1 79 ? 2.999 8.048 7.767 1.00 96.81 79 MET A C 1
ATOM 644 O O . MET A 1 79 ? 3.245 9.085 8.384 1.00 96.81 79 MET A O 1
ATOM 648 N N . ILE A 1 80 ? 1.782 7.776 7.304 1.00 98.31 80 ILE A N 1
ATOM 649 C CA . ILE A 1 80 ? 0.630 8.652 7.509 1.00 98.31 80 ILE A CA 1
ATOM 650 C C . ILE A 1 80 ? -0.491 7.862 8.171 1.00 98.31 80 ILE A C 1
ATOM 652 O O . ILE A 1 80 ? -0.984 6.879 7.624 1.00 98.31 80 ILE A O 1
ATOM 656 N N . ARG A 1 81 ? -0.928 8.316 9.343 1.00 98.44 81 ARG A N 1
ATOM 657 C CA . ARG A 1 81 ? -2.035 7.726 10.100 1.00 98.44 81 ARG A CA 1
ATOM 658 C C . ARG A 1 81 ? -3.274 8.597 9.968 1.00 98.44 81 ARG A C 1
ATOM 660 O O . ARG A 1 81 ? -3.192 9.816 10.116 1.00 98.44 81 ARG A O 1
ATOM 667 N N . TYR A 1 82 ? -4.415 7.960 9.747 1.00 98.62 82 TYR A N 1
ATOM 668 C CA . TYR A 1 82 ? -5.726 8.593 9.704 1.00 98.62 82 TYR A CA 1
ATOM 669 C C . TYR A 1 82 ? -6.611 7.981 10.786 1.00 98.62 82 TYR A C 1
ATOM 671 O O . TYR A 1 82 ? -6.956 6.794 10.723 1.00 98.62 82 TYR A O 1
ATOM 679 N N . THR A 1 83 ? -6.962 8.787 11.784 1.00 98.56 83 THR A N 1
ATOM 680 C CA . THR A 1 83 ? -7.732 8.352 12.953 1.00 98.56 83 THR A CA 1
ATOM 681 C C . THR A 1 83 ? -9.016 9.152 13.119 1.00 98.56 83 THR A C 1
ATOM 683 O O . THR A 1 83 ? -9.121 10.306 12.702 1.00 98.56 83 THR A O 1
ATOM 686 N N . ARG A 1 84 ? -10.015 8.547 13.755 1.00 97.75 84 ARG A N 1
ATOM 687 C CA . ARG A 1 84 ? -11.201 9.265 14.228 1.00 97.75 84 ARG A CA 1
ATOM 688 C C . ARG A 1 84 ? -10.877 10.144 15.437 1.00 97.75 84 ARG A C 1
ATOM 690 O O . ARG A 1 84 ? -9.794 10.084 16.020 1.00 97.75 84 ARG A O 1
ATOM 697 N N . ALA A 1 85 ? -11.840 10.979 15.827 1.00 96.19 85 ALA A N 1
ATOM 698 C CA . ALA A 1 85 ? -11.702 11.862 16.982 1.00 96.19 85 ALA A CA 1
ATOM 699 C C . ALA A 1 85 ? -11.433 11.104 18.296 1.00 96.19 85 ALA A C 1
ATOM 701 O O . ALA A 1 85 ? -10.681 11.623 19.121 1.00 96.19 85 ALA A O 1
ATOM 702 N N . ASP A 1 86 ? -11.994 9.898 18.432 1.00 95.88 86 ASP A N 1
ATOM 703 C CA . ASP A 1 86 ? -11.819 8.950 19.544 1.00 95.88 86 ASP A CA 1
ATOM 704 C C . ASP A 1 86 ? -10.490 8.168 19.501 1.00 95.88 86 ASP A C 1
ATOM 706 O O . ASP A 1 86 ? -10.185 7.415 20.422 1.00 95.88 86 ASP A O 1
ATOM 710 N N . GLY A 1 87 ? -9.677 8.363 18.458 1.00 95.75 87 GLY A N 1
ATOM 711 C CA . GLY A 1 87 ? -8.393 7.693 18.275 1.00 95.75 87 GLY A CA 1
ATOM 712 C C . GLY A 1 87 ? -8.453 6.388 17.479 1.00 95.75 87 GLY A C 1
ATOM 713 O O . GLY A 1 87 ? -7.396 5.806 17.235 1.00 95.75 87 GLY A O 1
ATOM 714 N N . GLU A 1 88 ? -9.629 5.941 17.023 1.00 97.38 88 GLU A N 1
ATOM 715 C CA . GLU A 1 88 ? -9.755 4.723 16.215 1.00 97.38 88 GLU A CA 1
ATOM 716 C C . GLU A 1 88 ? -8.994 4.866 14.882 1.00 97.38 88 GLU A C 1
ATOM 718 O O . GLU A 1 88 ? -9.262 5.784 14.100 1.00 97.38 88 GLU A O 1
ATOM 723 N N . LEU A 1 89 ? -8.053 3.955 14.600 1.00 98.38 89 LEU A N 1
ATOM 724 C CA . LEU A 1 89 ? -7.315 3.911 13.334 1.00 98.38 89 LEU A CA 1
ATOM 725 C C . LEU A 1 89 ? -8.228 3.430 12.203 1.00 98.38 89 LEU A C 1
ATOM 727 O O . LEU A 1 89 ? -8.867 2.388 12.320 1.00 98.38 89 LEU A O 1
ATOM 731 N N . LYS A 1 90 ? -8.268 4.179 11.095 1.00 98.62 90 LYS A N 1
ATOM 732 C CA . LYS A 1 90 ? -9.065 3.838 9.904 1.00 98.62 90 LYS A CA 1
ATOM 733 C C . LYS A 1 90 ? -8.221 3.575 8.672 1.00 98.62 90 LYS A C 1
ATOM 735 O O . LYS A 1 90 ? -8.543 2.685 7.890 1.00 98.62 90 LYS A O 1
ATOM 740 N N . LYS A 1 91 ? -7.145 4.337 8.500 1.00 98.62 91 LYS A N 1
ATOM 741 C CA . LYS A 1 91 ? -6.248 4.224 7.352 1.00 98.62 91 LYS A CA 1
ATOM 742 C C . LYS A 1 91 ? -4.813 4.492 7.782 1.00 98.62 91 LYS A C 1
ATOM 744 O O . LYS A 1 91 ? -4.555 5.380 8.595 1.00 98.62 91 LYS A O 1
ATOM 749 N N . LEU A 1 92 ? -3.894 3.723 7.221 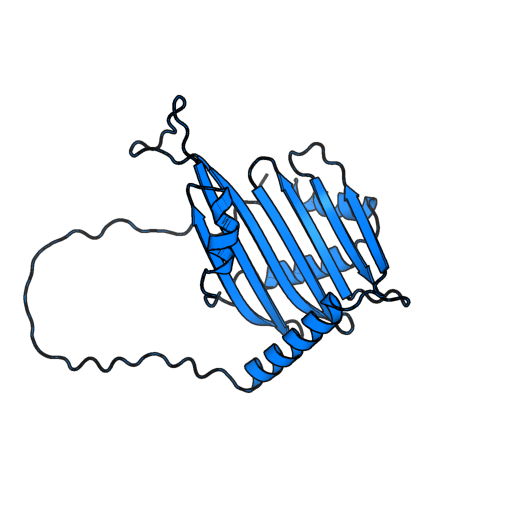1.00 98.56 92 LEU A N 1
ATOM 750 C CA . LEU A 1 92 ? -2.460 3.864 7.416 1.00 98.56 92 LEU A CA 1
ATOM 751 C C . LEU A 1 92 ? -1.779 3.806 6.052 1.00 98.56 92 LEU A C 1
ATOM 753 O O . LEU A 1 92 ? -2.047 2.881 5.294 1.00 98.56 92 LEU A O 1
ATOM 757 N N . GLN A 1 93 ? -0.918 4.770 5.751 1.00 98.19 93 GLN A N 1
ATOM 758 C CA . GLN A 1 93 ? -0.102 4.783 4.540 1.00 98.19 93 GLN A CA 1
ATOM 759 C C . GLN A 1 93 ? 1.368 4.659 4.908 1.00 98.19 93 GLN A C 1
ATOM 761 O O . GLN A 1 93 ? 1.804 5.277 5.881 1.00 98.19 93 GLN A O 1
ATOM 766 N N . ILE A 1 94 ? 2.104 3.882 4.124 1.00 95.50 94 ILE A N 1
ATOM 767 C CA . ILE A 1 94 ? 3.556 3.764 4.186 1.00 95.50 94 ILE A CA 1
ATOM 768 C C . ILE A 1 94 ? 4.087 4.057 2.791 1.00 95.50 94 ILE A C 1
ATOM 770 O O . ILE A 1 94 ? 3.676 3.423 1.823 1.00 95.50 94 ILE A O 1
ATOM 774 N N . GLU A 1 95 ? 4.985 5.026 2.712 1.00 94.38 95 GLU A N 1
ATOM 775 C CA . GLU A 1 95 ? 5.699 5.429 1.509 1.00 94.38 95 GLU A CA 1
ATOM 776 C C . GLU A 1 95 ? 7.183 5.136 1.715 1.00 94.38 95 GLU A C 1
ATOM 778 O O . GLU A 1 95 ? 7.759 5.500 2.743 1.00 94.38 95 GLU A O 1
ATOM 783 N N . LEU A 1 96 ? 7.780 4.456 0.742 1.00 90.12 96 LEU A N 1
ATOM 784 C CA . LEU A 1 96 ? 9.211 4.207 0.642 1.00 90.12 96 LEU A CA 1
ATOM 785 C C . LEU A 1 96 ? 9.648 4.696 -0.735 1.00 90.12 96 LEU A C 1
ATOM 787 O O . LEU A 1 96 ? 9.370 4.050 -1.743 1.00 90.12 96 LEU A O 1
ATOM 791 N N . LEU A 1 97 ? 10.280 5.863 -0.776 1.00 88.31 97 LEU A N 1
ATOM 792 C CA . LEU A 1 97 ? 10.826 6.442 -1.999 1.00 88.31 97 LEU A CA 1
ATOM 793 C C . LEU A 1 97 ? 12.321 6.149 -2.085 1.00 88.31 97 LEU A C 1
ATOM 795 O O . LEU A 1 97 ? 13.004 6.302 -1.081 1.00 88.31 97 LEU A O 1
ATOM 799 N N . SER A 1 98 ? 12.806 5.774 -3.266 1.00 86.81 98 SER A N 1
ATOM 800 C CA . SER A 1 98 ? 14.226 5.617 -3.600 1.00 86.81 98 SER A CA 1
ATOM 801 C C . SER A 1 98 ? 14.536 6.236 -4.962 1.00 86.81 98 SER A C 1
ATOM 803 O O . SER A 1 98 ? 13.620 6.535 -5.730 1.00 86.81 98 SER A O 1
ATOM 805 N N . ASP A 1 99 ? 15.818 6.334 -5.314 1.00 84.81 99 ASP A N 1
ATOM 806 C CA . ASP A 1 99 ? 16.253 6.820 -6.634 1.00 84.81 99 ASP A CA 1
ATOM 807 C C . ASP A 1 99 ? 15.796 5.923 -7.804 1.00 84.81 99 ASP A C 1
ATOM 809 O O . ASP A 1 99 ? 15.737 6.359 -8.957 1.00 84.81 99 ASP A O 1
ATOM 813 N N . HIS A 1 100 ? 15.455 4.663 -7.518 1.00 86.94 100 HIS A N 1
ATOM 814 C CA . HIS A 1 100 ? 15.134 3.645 -8.524 1.00 86.94 100 HIS A CA 1
ATOM 815 C C . HIS A 1 100 ? 13.685 3.166 -8.485 1.00 86.94 100 HIS A C 1
ATOM 817 O O . HIS A 1 100 ? 13.304 2.292 -9.260 1.00 86.94 100 HIS A O 1
ATOM 823 N N . GLY A 1 101 ? 12.865 3.730 -7.602 1.00 90.69 101 GLY A N 1
ATOM 824 C CA . GLY A 1 101 ? 11.493 3.281 -7.443 1.00 90.69 101 GLY A CA 1
ATOM 825 C C . GLY A 1 101 ? 10.807 3.793 -6.192 1.00 90.69 101 GLY A C 1
ATOM 826 O O . GLY A 1 101 ? 11.371 4.523 -5.376 1.00 90.69 101 GLY A O 1
ATOM 827 N N . PHE A 1 102 ? 9.558 3.386 -6.060 1.00 91.75 102 PHE A N 1
ATOM 828 C CA . PHE A 1 102 ? 8.620 3.842 -5.063 1.00 91.75 102 PHE A CA 1
ATOM 829 C C . PHE A 1 102 ? 7.680 2.704 -4.679 1.00 91.75 102 PHE A C 1
ATOM 831 O O . PHE A 1 102 ? 7.029 2.106 -5.535 1.00 91.75 102 PHE A O 1
ATOM 838 N N . THR A 1 103 ? 7.556 2.478 -3.377 1.00 93.44 103 THR A N 1
ATOM 839 C CA . THR A 1 103 ? 6.526 1.615 -2.802 1.00 93.44 103 THR A CA 1
ATOM 840 C C . THR A 1 103 ? 5.545 2.469 -2.006 1.00 93.44 103 THR A C 1
ATOM 842 O O . THR A 1 103 ? 5.940 3.266 -1.149 1.00 93.44 103 THR A O 1
ATOM 845 N N . HIS A 1 104 ? 4.252 2.269 -2.252 1.00 96.06 104 HIS A N 1
ATOM 846 C CA . HIS A 1 104 ? 3.160 2.847 -1.477 1.00 96.06 104 HIS A CA 1
ATOM 847 C C . HIS A 1 104 ? 2.179 1.780 -1.041 1.00 96.06 104 HIS A C 1
ATOM 849 O O . HIS A 1 104 ? 1.456 1.200 -1.847 1.00 96.06 104 HIS A O 1
ATOM 855 N N . GLU A 1 105 ? 2.070 1.593 0.262 1.00 97.44 105 GLU A N 1
ATOM 856 C CA . GLU A 1 105 ? 1.120 0.667 0.852 1.00 97.44 105 GLU A CA 1
ATOM 857 C C . GLU A 1 105 ? 0.089 1.443 1.653 1.00 97.44 105 GLU A C 1
ATOM 859 O O . GLU A 1 105 ? 0.425 2.265 2.503 1.00 97.44 105 GLU A O 1
ATOM 864 N N . THR A 1 106 ? -1.187 1.157 1.419 1.00 98.56 106 THR A N 1
ATOM 865 C CA . THR A 1 106 ? -2.284 1.655 2.238 1.00 98.56 106 THR A CA 1
ATOM 866 C C . THR A 1 106 ? -3.045 0.502 2.871 1.00 98.56 106 THR A C 1
ATOM 868 O O . THR A 1 106 ? -3.575 -0.364 2.175 1.00 98.56 106 THR A O 1
ATOM 871 N N . TYR A 1 107 ? -3.174 0.550 4.191 1.00 98.62 107 TYR A N 1
ATOM 872 C CA . TYR A 1 107 ? -3.914 -0.398 5.014 1.00 98.62 107 TYR A CA 1
ATOM 873 C C . TYR A 1 107 ? -5.193 0.254 5.530 1.00 98.62 107 TYR A C 1
ATOM 875 O O . TYR A 1 107 ? -5.158 1.384 6.026 1.00 98.62 107 TYR A O 1
ATOM 883 N N . TYR A 1 108 ? -6.312 -0.462 5.448 1.00 98.75 108 TYR A N 1
ATOM 884 C CA . TYR A 1 108 ? -7.620 0.021 5.882 1.00 98.75 108 TYR A CA 1
ATOM 885 C C . TYR A 1 108 ? -8.199 -0.853 6.989 1.00 98.75 108 TYR A C 1
ATOM 887 O O . TYR A 1 108 ? -8.221 -2.083 6.886 1.00 98.75 108 TYR A O 1
ATOM 895 N N . PHE A 1 109 ? -8.723 -0.189 8.016 1.00 98.44 109 PHE A N 1
ATOM 896 C CA . PHE A 1 109 ? -9.202 -0.812 9.242 1.00 98.44 109 PHE A CA 1
ATOM 897 C C . PHE A 1 109 ? -10.671 -0.476 9.512 1.00 98.44 109 PHE A C 1
ATOM 899 O O . PHE A 1 109 ? -11.125 0.657 9.318 1.00 98.44 109 PHE A O 1
ATOM 906 N N . HIS A 1 110 ? -11.421 -1.469 9.977 1.00 97.44 110 HIS A N 1
ATOM 907 C CA . HIS A 1 110 ? -12.811 -1.338 10.391 1.00 97.44 110 HIS A CA 1
ATOM 908 C C . HIS A 1 110 ? -12.985 -2.078 11.712 1.00 97.44 110 HIS A C 1
ATOM 910 O O . HIS A 1 110 ? -12.667 -3.259 11.780 1.00 97.44 110 HIS A O 1
ATOM 916 N N . GLU A 1 111 ? -13.437 -1.378 12.757 1.00 95.12 111 GLU A N 1
ATOM 917 C CA . GLU A 1 111 ? -13.584 -1.951 14.106 1.00 95.12 111 GLU A CA 1
ATOM 918 C C . GLU A 1 111 ? -12.273 -2.583 14.619 1.00 95.12 111 GLU A C 1
ATOM 920 O O . GLU A 1 111 ? -12.266 -3.611 15.284 1.00 95.12 111 GLU A O 1
ATOM 925 N N . GLY A 1 112 ? -11.135 -1.968 14.274 1.00 94.69 112 GLY A N 1
ATOM 926 C CA . GLY A 1 112 ? -9.798 -2.463 14.616 1.00 94.69 112 GLY A CA 1
ATOM 927 C C . GLY A 1 112 ? -9.276 -3.612 13.742 1.00 94.69 112 GLY A C 1
ATOM 928 O O . GLY A 1 112 ? -8.100 -3.949 13.846 1.00 94.69 112 GLY A O 1
ATOM 929 N N . GLU A 1 113 ? -10.086 -4.181 12.846 1.00 96.25 113 GLU A N 1
ATOM 930 C CA . GLU A 1 113 ? -9.663 -5.265 11.955 1.00 96.25 113 GLU A CA 1
ATOM 931 C C . GLU A 1 113 ? -9.215 -4.749 10.583 1.00 96.25 113 GLU A C 1
ATOM 933 O O . GLU A 1 113 ? -9.875 -3.914 9.959 1.00 96.25 113 GLU A O 1
ATOM 938 N N . LEU A 1 114 ? -8.104 -5.296 10.081 1.00 98.12 114 LEU A N 1
ATOM 939 C CA . LEU A 1 114 ? -7.662 -5.095 8.703 1.00 98.12 114 LEU A CA 1
ATOM 940 C C . LEU A 1 114 ? -8.677 -5.727 7.745 1.00 98.12 114 LEU A C 1
ATOM 942 O O . LEU A 1 114 ? -8.939 -6.928 7.820 1.00 98.12 114 LEU A O 1
ATOM 946 N N . PHE A 1 115 ? -9.215 -4.934 6.820 1.00 98.25 115 PHE A N 1
ATOM 947 C CA . PHE A 1 115 ? -10.205 -5.424 5.854 1.00 98.25 115 PHE A CA 1
ATOM 948 C C . PHE A 1 115 ? -9.782 -5.228 4.394 1.00 98.25 115 PHE A C 1
ATOM 950 O O . PHE A 1 115 ? -10.319 -5.891 3.502 1.00 98.25 115 PHE A O 1
ATOM 957 N N . PHE A 1 116 ? -8.840 -4.322 4.124 1.00 98.62 116 PHE A N 1
ATOM 958 C CA . PHE A 1 116 ? -8.379 -4.039 2.770 1.00 98.62 116 PHE A CA 1
ATOM 959 C C . PHE A 1 116 ? -6.953 -3.491 2.760 1.00 98.62 116 PHE A C 1
ATOM 961 O O . PHE A 1 116 ? -6.577 -2.703 3.630 1.00 98.62 116 PHE A O 1
ATOM 968 N N . ILE A 1 117 ? -6.187 -3.889 1.747 1.00 98.31 117 ILE A N 1
ATOM 969 C CA . ILE A 1 117 ? -4.863 -3.346 1.448 1.00 98.31 117 ILE A CA 1
ATOM 970 C C . ILE A 1 117 ? -4.820 -2.948 -0.017 1.00 98.31 117 ILE A C 1
ATOM 972 O O . ILE A 1 117 ? -5.291 -3.686 -0.885 1.00 98.31 117 ILE A O 1
ATOM 976 N N . TYR A 1 118 ? -4.216 -1.794 -0.269 1.00 98.06 118 TYR A N 1
ATOM 977 C CA . TYR A 1 118 ? -3.822 -1.352 -1.593 1.00 98.06 118 TYR A CA 1
ATOM 978 C C . TYR A 1 118 ? -2.319 -1.089 -1.601 1.00 98.06 118 TYR A C 1
ATOM 980 O O . TYR A 1 118 ? -1.868 -0.187 -0.900 1.00 98.06 118 TYR A O 1
ATOM 988 N N . ALA A 1 119 ? -1.566 -1.881 -2.357 1.00 97.19 119 ALA A N 1
ATOM 989 C CA . ALA A 1 119 ? -0.126 -1.724 -2.512 1.00 97.19 119 ALA A CA 1
ATOM 990 C C . ALA A 1 119 ? 0.198 -1.312 -3.949 1.00 97.19 119 ALA A C 1
ATOM 992 O O . ALA A 1 119 ? -0.456 -1.764 -4.891 1.00 97.19 119 ALA A O 1
ATOM 993 N N . VAL A 1 120 ? 1.170 -0.424 -4.098 1.00 97.12 120 VAL A N 1
ATOM 994 C CA . VAL A 1 120 ? 1.700 0.048 -5.373 1.00 97.12 120 VAL A CA 1
ATOM 995 C C . VAL A 1 120 ? 3.209 -0.059 -5.298 1.00 97.12 120 VAL A C 1
ATOM 997 O O . VAL A 1 120 ? 3.800 0.466 -4.358 1.00 97.12 120 VAL A O 1
ATOM 1000 N N . ASP A 1 121 ? 3.805 -0.676 -6.306 1.00 96.44 121 ASP A N 1
ATOM 1001 C CA . ASP A 1 121 ? 5.250 -0.738 -6.480 1.00 96.44 121 ASP A CA 1
ATOM 1002 C C . ASP A 1 121 ? 5.569 -0.263 -7.893 1.00 96.44 121 ASP A C 1
ATOM 1004 O O . ASP A 1 121 ? 5.047 -0.809 -8.863 1.00 96.44 121 ASP A O 1
ATOM 1008 N N . GLU A 1 122 ? 6.390 0.772 -8.008 1.00 96.19 122 GLU A N 1
ATOM 1009 C CA . GLU A 1 122 ? 6.900 1.313 -9.268 1.00 96.19 122 GLU A CA 1
ATOM 1010 C C . GLU A 1 122 ? 8.427 1.318 -9.186 1.00 96.19 122 GLU A C 1
ATOM 1012 O O . GLU A 1 122 ? 8.989 1.738 -8.178 1.00 96.19 122 GLU A O 1
ATOM 1017 N N . TYR A 1 123 ? 9.120 0.854 -10.217 1.00 95.62 123 TYR A N 1
ATOM 1018 C CA . TYR A 1 123 ? 10.576 0.933 -10.294 1.00 95.62 123 TYR A CA 1
ATOM 1019 C C . TYR A 1 123 ? 11.030 1.026 -11.743 1.00 95.62 123 TYR A C 1
ATOM 1021 O O . TYR A 1 123 ? 10.276 0.713 -12.664 1.00 95.62 123 TYR A O 1
ATOM 1029 N N . TRP A 1 124 ? 12.278 1.427 -11.944 1.00 95.06 124 TRP A N 1
ATOM 1030 C CA . TRP A 1 124 ? 12.918 1.376 -13.250 1.00 95.06 124 TRP A CA 1
ATOM 1031 C C . TRP A 1 124 ? 14.215 0.576 -13.178 1.00 95.06 124 TRP A C 1
ATOM 1033 O O . TRP A 1 124 ? 14.863 0.479 -12.135 1.00 95.06 124 TRP A O 1
ATOM 1043 N N . GLN A 1 125 ? 14.590 -0.023 -14.302 1.00 93.50 125 GLN A N 1
ATOM 1044 C CA . GLN A 1 125 ? 15.853 -0.739 -14.453 1.00 93.50 125 GLN A CA 1
ATOM 1045 C C . GLN A 1 125 ? 16.458 -0.474 -15.829 1.00 93.50 125 GLN A C 1
ATOM 1047 O O . GLN A 1 125 ? 15.731 -0.206 -16.786 1.00 93.50 125 GLN A O 1
ATOM 1052 N N . PHE A 1 126 ? 17.782 -0.575 -15.941 1.00 94.25 126 PHE A N 1
ATOM 1053 C CA . PHE A 1 126 ? 18.436 -0.568 -17.246 1.00 94.25 126 PHE A CA 1
ATOM 1054 C C . PHE A 1 126 ? 18.122 -1.852 -18.008 1.00 94.25 126 PHE A C 1
ATOM 1056 O O . PHE A 1 126 ? 18.109 -2.942 -17.432 1.00 94.25 126 PHE A O 1
ATOM 1063 N N . VAL A 1 127 ? 17.894 -1.725 -19.311 1.00 91.12 127 VAL A N 1
ATOM 1064 C CA . VAL A 1 127 ? 17.680 -2.872 -20.187 1.00 91.12 127 VAL A CA 1
ATOM 1065 C C . VAL A 1 127 ? 19.034 -3.384 -20.675 1.00 91.12 127 VAL A C 1
ATOM 1067 O O . VAL A 1 127 ? 19.752 -2.642 -21.349 1.00 91.12 127 VAL A O 1
ATOM 1070 N N . PRO A 1 128 ? 19.409 -4.634 -20.355 1.00 88.94 128 PRO A N 1
ATOM 1071 C CA . PRO A 1 128 ? 20.609 -5.229 -20.916 1.00 88.94 128 PRO A CA 1
ATOM 1072 C C . PRO A 1 128 ? 20.398 -5.535 -22.402 1.00 88.94 128 PRO A C 1
ATOM 1074 O O . PRO A 1 128 ? 19.305 -5.914 -22.833 1.00 88.94 128 PRO A O 1
ATOM 1077 N N . SER A 1 129 ? 21.462 -5.411 -23.185 1.00 84.00 129 SER A N 1
ATOM 1078 C CA . SER A 1 129 ? 21.508 -5.897 -24.562 1.00 84.00 129 SER A CA 1
ATOM 1079 C C . SER A 1 129 ? 21.569 -7.433 -24.609 1.00 84.00 129 SER A C 1
ATOM 1081 O O . SER A 1 129 ? 21.593 -8.109 -23.578 1.00 84.00 129 SER A O 1
ATOM 1083 N N . GLU A 1 130 ? 21.584 -8.020 -25.810 1.00 81.31 130 GLU A N 1
ATOM 1084 C CA . GLU A 1 130 ? 21.562 -9.482 -25.987 1.00 81.31 130 GLU A CA 1
ATOM 1085 C C . GLU A 1 130 ? 22.746 -10.210 -25.324 1.00 81.31 130 GLU A C 1
ATOM 1087 O O . GLU A 1 130 ? 22.617 -11.382 -24.969 1.00 81.31 130 GLU A O 1
ATOM 1092 N N . ASN A 1 131 ? 23.882 -9.531 -25.118 1.00 85.62 131 ASN A N 1
ATOM 1093 C CA . ASN A 1 131 ? 25.049 -10.087 -24.427 1.00 85.62 131 ASN A CA 1
ATOM 1094 C C . ASN A 1 131 ? 24.986 -9.932 -22.888 1.00 85.62 131 ASN A C 1
ATOM 1096 O O . ASN A 1 131 ? 25.903 -10.371 -22.197 1.00 85.62 131 ASN A O 1
ATOM 1100 N N . GLY A 1 132 ? 23.918 -9.328 -22.354 1.00 85.38 132 GLY A N 1
ATOM 1101 C CA . GLY A 1 132 ? 23.735 -9.065 -20.925 1.00 85.38 132 GLY A CA 1
ATOM 1102 C C . GLY A 1 132 ? 24.316 -7.737 -20.427 1.00 85.38 132 GLY A C 1
ATOM 1103 O O . GLY A 1 132 ? 24.174 -7.437 -19.243 1.00 85.38 132 GLY A O 1
ATOM 1104 N N . GLU A 1 133 ? 24.945 -6.934 -21.287 1.00 87.62 133 GLU A N 1
ATOM 1105 C CA . GLU A 1 133 ? 25.564 -5.655 -20.921 1.00 87.62 133 GLU A CA 1
ATOM 1106 C C . GLU A 1 133 ? 24.636 -4.471 -21.216 1.00 87.62 133 GLU A C 1
ATOM 1108 O O . GLU A 1 133 ? 23.911 -4.467 -22.214 1.00 87.62 133 GLU A O 1
ATOM 1113 N N . VAL A 1 134 ? 24.673 -3.450 -20.357 1.00 88.38 134 VAL A N 1
ATOM 1114 C CA . VAL A 1 134 ? 23.987 -2.167 -20.575 1.00 88.38 134 VAL A CA 1
ATOM 1115 C C . VAL A 1 134 ? 24.884 -1.281 -21.434 1.00 88.38 134 VAL A C 1
ATOM 1117 O O . VAL A 1 134 ? 26.049 -1.095 -21.091 1.00 88.38 134 VAL A O 1
ATOM 1120 N N . ASP A 1 135 ? 24.345 -0.721 -22.518 1.00 87.19 135 ASP A N 1
ATOM 1121 C CA . ASP A 1 135 ? 25.060 0.258 -23.343 1.00 87.19 135 ASP A CA 1
ATOM 1122 C C . ASP A 1 135 ? 25.283 1.548 -22.524 1.00 87.19 135 ASP A C 1
ATOM 1124 O O . ASP A 1 135 ? 24.309 2.230 -22.191 1.00 87.19 135 ASP A O 1
ATOM 1128 N N . PRO A 1 136 ? 26.535 1.899 -22.171 1.00 85.81 136 PRO A N 1
ATOM 1129 C CA . PRO A 1 136 ? 26.806 3.084 -21.364 1.00 85.81 136 PRO A CA 1
ATOM 1130 C C . PRO A 1 136 ? 26.627 4.390 -22.151 1.00 85.81 136 PRO A C 1
ATOM 1132 O O . PRO A 1 136 ? 26.4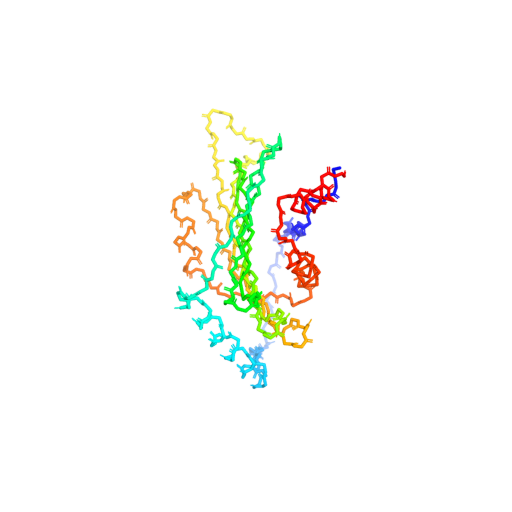02 5.435 -21.544 1.00 85.81 136 PRO A O 1
ATOM 1135 N N . GLU A 1 137 ? 26.712 4.346 -23.483 1.00 88.06 137 GLU A N 1
ATOM 1136 C CA . GLU A 1 137 ? 26.559 5.514 -24.356 1.00 88.06 137 GLU A CA 1
ATOM 1137 C C . GLU A 1 137 ? 25.084 5.790 -24.668 1.00 88.06 137 GLU A C 1
ATOM 1139 O O . GLU A 1 137 ? 24.699 6.927 -24.959 1.00 88.06 137 GLU A O 1
ATOM 1144 N N . ARG A 1 138 ? 24.244 4.748 -24.626 1.00 84.50 138 ARG A N 1
ATOM 1145 C CA . ARG A 1 138 ? 22.798 4.826 -24.883 1.00 84.50 138 ARG A CA 1
ATOM 1146 C C . ARG A 1 138 ? 22.009 3.942 -23.915 1.00 84.50 138 ARG A C 1
ATOM 1148 O O . ARG A 1 138 ? 21.388 2.970 -24.347 1.00 84.50 138 ARG A O 1
ATOM 1155 N N . PRO A 1 139 ? 21.999 4.272 -22.614 1.00 87.69 139 PRO A N 1
ATOM 1156 C CA . PRO A 1 139 ? 21.282 3.472 -21.639 1.00 87.69 139 PRO A CA 1
ATOM 1157 C C . PRO A 1 139 ? 19.777 3.545 -21.903 1.00 87.69 139 PRO A C 1
ATOM 1159 O O . PRO A 1 139 ? 19.174 4.618 -21.884 1.00 87.69 139 PRO A O 1
ATOM 1162 N N . GLU A 1 140 ? 19.166 2.389 -22.130 1.00 92.44 140 GLU A N 1
ATOM 1163 C CA . GLU A 1 140 ? 17.716 2.255 -22.195 1.00 92.44 140 GLU A CA 1
ATOM 1164 C C . GLU A 1 140 ? 17.174 1.834 -20.830 1.00 92.44 140 GLU A C 1
ATOM 1166 O O . GLU A 1 140 ? 17.762 0.985 -20.155 1.00 92.44 140 GLU A O 1
ATOM 1171 N N . THR A 1 141 ? 16.029 2.385 -20.439 1.00 94.56 141 THR A N 1
ATOM 1172 C CA . THR A 1 141 ? 15.329 1.998 -19.213 1.00 94.56 141 THR A CA 1
ATOM 1173 C C . THR A 1 141 ? 14.028 1.266 -19.522 1.00 94.56 141 THR A C 1
ATOM 1175 O O . THR A 1 141 ? 13.413 1.443 -20.577 1.00 94.56 141 THR A O 1
ATOM 1178 N N . LEU A 1 142 ? 13.628 0.410 -18.588 1.00 96.12 142 LEU A N 1
ATOM 1179 C CA . LEU A 1 142 ? 12.312 -0.203 -18.518 1.00 96.12 142 LEU A CA 1
ATOM 1180 C C . LEU A 1 142 ? 11.702 0.164 -17.171 1.00 96.12 142 LEU A C 1
ATOM 1182 O O . LEU A 1 142 ? 12.209 -0.240 -16.122 1.00 96.12 142 LEU A O 1
ATOM 1186 N N . ASP A 1 143 ? 10.616 0.917 -17.222 1.00 97.38 143 ASP A N 1
ATOM 1187 C CA . ASP A 1 143 ? 9.781 1.240 -16.081 1.00 97.38 143 ASP A CA 1
ATOM 1188 C C . ASP A 1 143 ? 8.757 0.122 -15.892 1.00 97.38 143 ASP A C 1
ATOM 1190 O O . ASP A 1 143 ? 8.069 -0.275 -16.834 1.00 97.38 143 ASP A O 1
ATOM 1194 N N . VAL A 1 144 ? 8.649 -0.383 -14.669 1.00 97.75 144 VAL A N 1
ATOM 1195 C CA . VAL A 1 144 ? 7.744 -1.462 -14.277 1.00 97.75 144 VAL A CA 1
ATOM 1196 C C . VAL A 1 144 ? 6.894 -0.972 -13.119 1.00 97.75 144 VAL A C 1
ATOM 1198 O O . VAL A 1 144 ? 7.380 -0.341 -12.182 1.00 97.75 144 VAL A O 1
ATOM 1201 N N . GLY A 1 145 ? 5.605 -1.273 -13.175 1.00 98.00 145 GLY A N 1
ATOM 1202 C CA . GLY A 1 145 ? 4.663 -0.900 -12.139 1.00 98.00 145 GLY A CA 1
ATOM 1203 C C . GLY A 1 145 ? 3.704 -2.030 -11.828 1.00 98.00 145 GLY A C 1
ATOM 1204 O O . GLY A 1 145 ? 3.298 -2.787 -12.715 1.00 98.00 145 GLY A O 1
ATOM 1205 N N . SER A 1 146 ? 3.284 -2.108 -10.571 1.00 97.88 146 SER A N 1
ATOM 1206 C CA . SER A 1 146 ? 2.252 -3.026 -10.114 1.00 97.88 146 SER A CA 1
ATOM 1207 C C . SER A 1 146 ? 1.302 -2.365 -9.119 1.00 97.88 146 SER A C 1
ATOM 1209 O O . SER A 1 146 ? 1.642 -1.409 -8.423 1.00 97.88 146 SER A O 1
ATOM 1211 N N . GLN A 1 147 ? 0.066 -2.860 -9.081 1.00 98.00 147 GLN A N 1
ATOM 1212 C CA . GLN A 1 147 ? -0.938 -2.483 -8.093 1.00 98.00 147 GLN A CA 1
ATOM 1213 C C . GLN A 1 147 ? -1.618 -3.732 -7.563 1.00 98.00 147 GLN A C 1
ATOM 1215 O O . GLN A 1 147 ? -2.322 -4.416 -8.311 1.00 98.00 147 GLN A O 1
ATOM 1220 N N . GLN A 1 148 ? -1.497 -3.978 -6.268 1.00 97.50 148 GLN A N 1
ATOM 1221 C CA . GLN A 1 148 ? -2.091 -5.130 -5.610 1.00 97.50 148 GLN A CA 1
ATOM 1222 C C . GLN A 1 148 ? -3.230 -4.709 -4.681 1.00 97.50 148 GLN A C 1
ATOM 1224 O O . GLN A 1 148 ? -3.205 -3.659 -4.035 1.00 97.50 148 GLN A O 1
ATOM 1229 N N . ARG A 1 149 ? -4.279 -5.532 -4.638 1.00 98.00 149 ARG A N 1
ATOM 1230 C CA . ARG A 1 149 ? -5.481 -5.333 -3.823 1.00 98.00 149 ARG A CA 1
ATOM 1231 C C . ARG A 1 149 ? -5.772 -6.608 -3.056 1.00 98.00 149 ARG A C 1
ATOM 1233 O O . ARG A 1 149 ? -6.173 -7.594 -3.669 1.00 98.00 149 ARG A O 1
ATOM 1240 N N . TYR A 1 150 ? -5.652 -6.564 -1.736 1.00 98.00 150 TYR A N 1
ATOM 1241 C CA . TYR A 1 150 ? -5.966 -7.699 -0.869 1.00 98.00 150 TYR A CA 1
ATOM 1242 C C . TYR A 1 150 ? -7.208 -7.392 -0.046 1.00 98.00 150 TYR A C 1
ATOM 1244 O O . TYR A 1 150 ? -7.309 -6.340 0.587 1.00 98.00 150 TYR A O 1
ATOM 1252 N N . TYR A 1 151 ? -8.163 -8.312 -0.064 1.00 98.06 151 TYR A N 1
ATOM 1253 C CA . TYR A 1 151 ? -9.439 -8.193 0.624 1.00 98.06 151 TYR A CA 1
ATOM 1254 C C . TYR A 1 151 ? -9.481 -9.194 1.768 1.00 98.06 151 TYR A C 1
ATOM 1256 O O . TYR A 1 151 ? -9.267 -10.386 1.546 1.00 98.06 151 TYR A O 1
ATOM 1264 N N . PHE A 1 152 ? -9.804 -8.726 2.971 1.00 97.31 152 PHE A N 1
ATOM 1265 C CA . PHE A 1 152 ? -9.769 -9.552 4.173 1.00 97.31 152 PHE A CA 1
ATOM 1266 C C . PHE A 1 152 ? -11.140 -9.660 4.835 1.00 97.31 152 PHE A C 1
ATOM 1268 O O . PHE A 1 152 ? -11.901 -8.695 4.912 1.00 97.31 152 PHE A O 1
ATOM 1275 N N . SER A 1 153 ? -11.445 -10.845 5.359 1.00 95.88 153 SER A N 1
ATOM 1276 C CA . SER A 1 153 ? -12.575 -11.061 6.257 1.00 95.88 153 SER A CA 1
ATOM 1277 C C . SER A 1 153 ? -12.161 -11.982 7.395 1.00 95.88 153 SER A C 1
ATOM 1279 O O . SER A 1 153 ? -11.600 -13.050 7.154 1.00 95.88 153 SER A O 1
ATOM 1281 N N . LYS A 1 154 ? -12.434 -11.564 8.641 1.00 92.56 154 LYS A N 1
ATOM 1282 C CA . LYS A 1 154 ? -12.098 -12.326 9.856 1.00 92.56 154 LYS A CA 1
ATOM 1283 C C . LYS A 1 154 ? -10.618 -12.744 9.882 1.00 92.56 154 LYS A C 1
ATOM 1285 O O . LYS A 1 154 ? -10.292 -13.907 10.114 1.00 92.56 154 LYS A O 1
ATOM 1290 N N . GLY A 1 155 ? -9.734 -11.806 9.535 1.00 90.94 155 GLY A N 1
ATOM 1291 C CA . GLY A 1 155 ? -8.283 -12.014 9.489 1.00 90.94 155 GLY A CA 1
ATOM 1292 C C . GLY A 1 155 ? -7.756 -12.889 8.343 1.00 90.94 155 GLY A C 1
ATOM 1293 O O . GLY A 1 155 ? -6.556 -13.143 8.301 1.00 90.94 155 GLY A O 1
ATOM 1294 N N . LYS A 1 156 ? -8.602 -13.351 7.411 1.00 94.00 156 LYS A N 1
ATOM 1295 C CA . LYS A 1 156 ? -8.189 -14.170 6.258 1.00 94.00 156 LYS A CA 1
ATOM 1296 C C . LYS A 1 156 ? -8.317 -13.400 4.952 1.00 94.00 156 LYS A C 1
ATOM 1298 O O . LYS A 1 156 ? -9.311 -12.701 4.755 1.00 94.00 156 LYS A O 1
ATOM 1303 N N . CYS A 1 157 ? -7.344 -13.559 4.057 1.00 96.75 157 CYS A N 1
ATOM 1304 C CA . CYS A 1 157 ? -7.445 -13.060 2.689 1.00 96.75 157 CYS A CA 1
ATOM 1305 C C . CYS A 1 157 ? -8.505 -13.877 1.940 1.00 96.75 157 CYS A C 1
ATOM 1307 O O . CYS A 1 157 ? -8.407 -15.097 1.850 1.00 96.75 157 CYS A O 1
ATOM 1309 N N . ILE A 1 158 ? -9.544 -13.209 1.443 1.00 96.31 158 ILE A N 1
ATOM 1310 C CA . ILE A 1 158 ? -10.647 -13.836 0.695 1.00 96.31 158 ILE A CA 1
ATOM 1311 C C . ILE A 1 158 ? -10.549 -13.572 -0.812 1.00 96.31 158 ILE A C 1
ATOM 1313 O O . ILE A 1 158 ? -11.277 -14.180 -1.598 1.00 96.31 158 ILE A 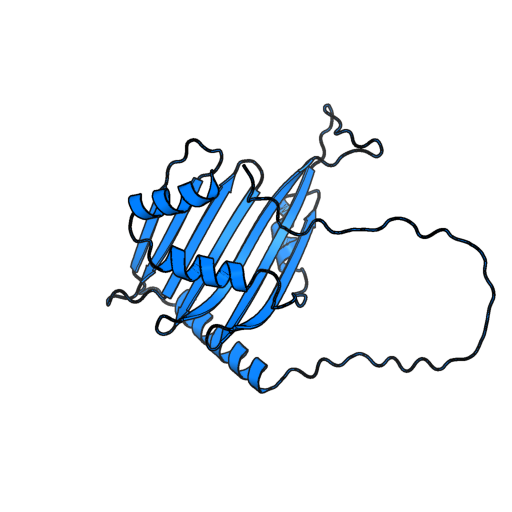O 1
ATOM 1317 N N . ARG A 1 159 ? -9.691 -12.625 -1.212 1.00 96.44 159 ARG A N 1
ATOM 1318 C CA . ARG A 1 159 ? -9.392 -12.279 -2.603 1.00 96.44 159 ARG A CA 1
ATOM 1319 C C . ARG A 1 159 ? -8.123 -11.444 -2.667 1.00 96.44 159 ARG A C 1
ATOM 1321 O O . ARG A 1 159 ? -7.981 -10.501 -1.891 1.00 96.44 159 ARG A O 1
ATOM 1328 N N . ALA A 1 160 ? -7.289 -11.723 -3.657 1.00 97.06 160 ALA A N 1
ATOM 1329 C CA . ALA A 1 160 ? -6.188 -10.867 -4.058 1.00 97.06 160 ALA A CA 1
ATOM 1330 C C . ALA A 1 160 ? -6.292 -10.592 -5.564 1.00 97.06 160 ALA A C 1
ATOM 1332 O O . ALA A 1 160 ? -6.694 -11.463 -6.339 1.00 97.06 160 ALA A O 1
ATOM 1333 N N . LEU A 1 161 ? -6.012 -9.356 -5.970 1.00 96.94 161 LEU A N 1
ATOM 1334 C CA . LEU A 1 161 ? -5.993 -8.932 -7.368 1.00 96.94 161 LEU A CA 1
ATOM 1335 C C . LEU A 1 161 ? -4.727 -8.135 -7.635 1.00 96.94 161 LEU A C 1
ATOM 1337 O O . LEU A 1 161 ? -4.309 -7.354 -6.782 1.00 96.94 161 LEU A O 1
ATOM 1341 N N . GLU A 1 16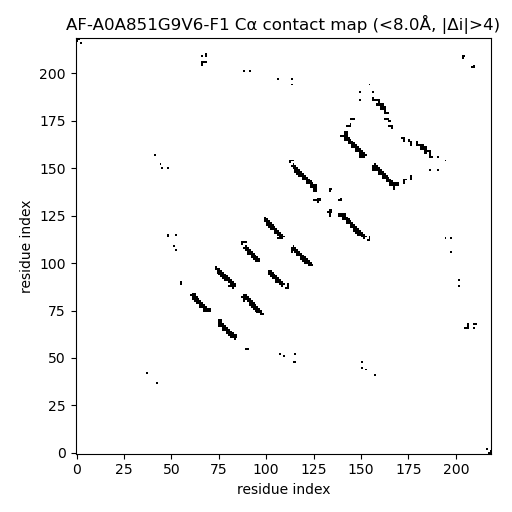2 ? -4.205 -8.251 -8.844 1.00 97.38 162 GLU A N 1
ATOM 1342 C CA . GLU A 1 162 ? -3.037 -7.510 -9.289 1.00 97.38 162 GLU A CA 1
ATOM 1343 C C . GLU A 1 162 ? -3.271 -6.875 -10.662 1.00 97.38 162 GLU A C 1
ATOM 1345 O O . GLU A 1 162 ? -3.926 -7.447 -11.536 1.00 97.38 162 GLU A O 1
ATOM 1350 N N . LYS A 1 163 ? -2.723 -5.675 -10.845 1.00 97.25 163 LYS A N 1
ATOM 1351 C CA . LYS A 1 163 ? -2.441 -5.088 -12.153 1.00 97.25 163 LYS A CA 1
ATOM 1352 C C . LYS A 1 163 ? -0.939 -4.927 -12.298 1.00 97.25 163 LYS A C 1
ATOM 1354 O O . LYS A 1 163 ? -0.290 -4.553 -11.328 1.00 97.25 163 LYS A O 1
ATOM 1359 N N . GLN A 1 164 ? -0.426 -5.127 -13.503 1.00 97.94 164 GLN A N 1
ATOM 1360 C CA . GLN A 1 164 ? 0.965 -4.848 -13.843 1.00 97.94 164 GLN A CA 1
ATOM 1361 C C . GLN A 1 164 ? 1.038 -4.188 -15.216 1.00 97.94 164 GLN A C 1
ATOM 1363 O O . GLN A 1 164 ? 0.189 -4.443 -16.075 1.00 97.94 164 GLN A O 1
ATOM 1368 N N . ALA A 1 165 ? 2.043 -3.342 -15.401 1.00 98.12 165 ALA A N 1
ATOM 1369 C CA . ALA A 1 165 ? 2.410 -2.772 -16.686 1.00 98.12 165 ALA A CA 1
ATOM 1370 C C . ALA A 1 165 ? 3.916 -2.506 -16.716 1.00 98.12 165 ALA A C 1
ATOM 1372 O O . ALA A 1 165 ? 4.535 -2.284 -15.676 1.00 98.12 165 ALA A O 1
ATOM 1373 N N . GLU A 1 166 ? 4.475 -2.486 -17.917 1.00 97.69 166 GLU A N 1
ATOM 1374 C CA . GLU A 1 166 ? 5.860 -2.105 -18.165 1.00 97.69 166 GLU A CA 1
ATOM 1375 C C . GLU A 1 166 ? 5.940 -1.242 -19.428 1.00 97.69 166 GLU A C 1
ATOM 1377 O O . GLU A 1 166 ? 5.098 -1.358 -20.324 1.00 97.69 166 GLU A O 1
ATOM 1382 N N . THR A 1 167 ? 6.909 -0.332 -19.487 1.00 97.62 167 THR A N 1
ATOM 1383 C CA . THR A 1 167 ? 7.084 0.594 -20.612 1.00 97.62 167 THR A CA 1
ATOM 1384 C C . THR A 1 167 ? 8.507 1.133 -20.668 1.00 97.62 167 THR A C 1
ATOM 1386 O O . THR A 1 167 ? 9.178 1.254 -19.651 1.00 97.62 167 THR A O 1
ATOM 1389 N N . ARG A 1 168 ? 8.962 1.488 -21.870 1.00 95.88 168 ARG A N 1
ATOM 1390 C CA . ARG A 1 168 ? 10.209 2.247 -22.085 1.00 95.88 168 ARG A CA 1
ATOM 1391 C C . ARG A 1 168 ? 9.983 3.764 -22.079 1.00 95.88 168 ARG A C 1
ATOM 1393 O O . ARG A 1 168 ? 10.927 4.539 -22.122 1.00 95.88 168 ARG A O 1
ATOM 1400 N N . GLU A 1 169 ? 8.720 4.176 -22.063 1.00 95.38 169 GLU A N 1
ATOM 1401 C CA . GLU A 1 169 ? 8.261 5.561 -21.961 1.00 95.38 169 GLU A CA 1
ATOM 1402 C C . GLU A 1 169 ? 7.664 5.739 -20.559 1.00 95.38 169 GLU A C 1
ATOM 1404 O O . GLU A 1 169 ? 6.467 5.495 -20.361 1.00 95.38 169 GLU A O 1
ATOM 1409 N N . GLY A 1 170 ? 8.506 6.044 -19.566 1.00 92.44 170 GLY A N 1
ATOM 1410 C CA . GLY A 1 170 ? 8.147 6.014 -18.142 1.00 92.44 170 GLY A CA 1
ATOM 1411 C C . GLY A 1 170 ? 6.930 6.875 -17.785 1.00 92.44 170 GLY A C 1
ATOM 1412 O O . GLY A 1 170 ? 6.091 6.482 -16.972 1.00 92.44 170 GLY A O 1
ATOM 1413 N N . GLU A 1 171 ? 6.727 7.999 -18.475 1.00 94.56 171 GLU A N 1
ATOM 1414 C CA . GLU A 1 171 ? 5.556 8.862 -18.302 1.00 94.56 171 GLU A CA 1
ATOM 1415 C C . GLU A 1 171 ? 4.223 8.170 -18.642 1.00 94.56 171 GLU A C 1
ATOM 1417 O O . GLU A 1 171 ? 3.170 8.573 -18.136 1.00 94.56 171 GLU A O 1
ATOM 1422 N N . LYS A 1 172 ? 4.250 7.098 -19.448 1.00 97.19 172 LYS A N 1
ATOM 1423 C CA . LYS A 1 172 ? 3.065 6.301 -19.802 1.00 97.19 172 LYS A CA 1
ATOM 1424 C C . LYS A 1 172 ? 2.728 5.225 -18.775 1.00 97.19 172 LYS A C 1
ATOM 1426 O O . LYS A 1 172 ? 1.601 4.722 -18.804 1.00 97.19 172 LYS A O 1
ATOM 1431 N N . LEU A 1 173 ? 3.633 4.882 -17.850 1.00 96.50 173 LEU A N 1
ATOM 1432 C CA . LEU A 1 173 ? 3.460 3.739 -16.942 1.00 96.50 173 LEU A CA 1
ATOM 1433 C C . LEU A 1 173 ? 2.134 3.815 -16.173 1.00 96.50 173 LEU A C 1
ATOM 1435 O O . LEU A 1 173 ? 1.363 2.857 -16.132 1.00 96.50 173 LEU A O 1
ATOM 1439 N N . ARG A 1 174 ? 1.820 4.987 -15.612 1.00 95.00 174 ARG A N 1
ATOM 1440 C CA . ARG A 1 174 ? 0.597 5.191 -14.818 1.00 95.00 174 ARG A CA 1
ATOM 1441 C C . ARG A 1 174 ? -0.680 5.062 -15.641 1.00 95.00 174 ARG A C 1
ATOM 1443 O O . ARG A 1 174 ? -1.691 4.579 -15.129 1.00 95.00 174 ARG A O 1
ATOM 1450 N N . GLN A 1 175 ? -0.651 5.494 -16.902 1.00 96.94 175 GLN A N 1
ATOM 1451 C CA . GLN A 1 175 ? -1.778 5.304 -17.810 1.00 96.94 175 GLN A CA 1
ATOM 1452 C C . GLN A 1 175 ? -1.961 3.814 -18.123 1.00 96.94 175 GLN A C 1
ATOM 1454 O O . GLN A 1 175 ? -3.069 3.299 -17.970 1.00 96.94 175 GLN A O 1
ATOM 1459 N N . LEU A 1 176 ? -0.877 3.114 -18.465 1.00 97.81 176 LEU A N 1
ATOM 1460 C CA . LEU A 1 176 ? -0.906 1.680 -18.755 1.00 97.81 176 LEU A CA 1
ATOM 1461 C C . LEU A 1 176 ? -1.407 0.870 -17.552 1.00 97.81 176 LEU A C 1
ATOM 1463 O O . LEU A 1 176 ? -2.270 0.013 -17.704 1.00 97.81 176 LEU A O 1
ATOM 1467 N N . LEU A 1 177 ? -0.973 1.202 -16.332 1.00 96.69 177 LEU A N 1
ATOM 1468 C CA . LEU A 1 177 ? -1.487 0.594 -15.099 1.00 96.69 177 LEU A CA 1
ATOM 1469 C C . LEU A 1 177 ? -2.989 0.820 -14.889 1.00 96.69 177 LEU A C 1
ATOM 1471 O O . LEU A 1 177 ? -3.698 -0.047 -14.370 1.00 96.69 177 LEU A O 1
ATOM 1475 N N . LYS A 1 178 ? -3.504 1.994 -15.265 1.00 96.06 178 LYS A N 1
ATOM 1476 C CA . LYS A 1 178 ? -4.936 2.292 -15.161 1.00 96.06 178 LYS A CA 1
ATOM 1477 C C . LYS A 1 178 ? -5.747 1.404 -16.106 1.00 96.06 178 LYS A C 1
ATOM 1479 O O . LYS A 1 178 ? -6.789 0.888 -15.688 1.00 96.06 178 LYS A O 1
ATOM 1484 N N . GLU A 1 179 ? -5.256 1.223 -17.328 1.00 96.94 179 GLU A N 1
ATOM 1485 C CA . GLU A 1 179 ? -5.872 0.432 -18.400 1.00 96.94 179 GLU A CA 1
ATOM 1486 C C . GLU A 1 179 ? -5.698 -1.081 -18.206 1.00 96.94 179 GLU A C 1
ATOM 1488 O O . GLU A 1 179 ? -6.571 -1.847 -18.610 1.00 96.94 179 GLU A O 1
ATOM 1493 N N . ALA A 1 180 ? -4.630 -1.508 -17.525 1.00 97.38 180 ALA A N 1
ATOM 1494 C CA . ALA A 1 180 ? -4.339 -2.910 -17.256 1.00 97.38 180 ALA A CA 1
ATOM 1495 C C . ALA A 1 180 ? -5.509 -3.623 -16.558 1.00 97.38 180 ALA A C 1
ATOM 1497 O O . ALA A 1 180 ? -6.177 -3.081 -15.666 1.00 97.38 180 ALA A O 1
ATOM 1498 N N . GLU A 1 181 ? -5.752 -4.869 -16.955 1.00 96.25 181 GLU A N 1
ATOM 1499 C CA . GLU A 1 181 ? -6.785 -5.710 -16.361 1.00 96.25 181 GLU A CA 1
ATOM 1500 C C . GLU A 1 181 ? -6.389 -6.147 -14.943 1.00 96.25 181 GLU A C 1
ATOM 1502 O O . GLU A 1 181 ? -5.219 -6.397 -14.658 1.00 96.25 181 GLU A O 1
ATOM 1507 N N . ASN A 1 182 ? -7.374 -6.264 -14.048 1.00 95.38 182 ASN A N 1
ATOM 1508 C CA . ASN A 1 182 ? -7.153 -6.934 -12.769 1.00 95.38 182 ASN A CA 1
ATOM 1509 C C . ASN A 1 182 ? -7.090 -8.443 -12.987 1.00 95.38 182 ASN A C 1
ATOM 1511 O O . ASN A 1 182 ? -8.097 -9.049 -13.352 1.00 95.38 182 ASN A O 1
ATOM 1515 N N . LYS A 1 183 ? -5.955 -9.051 -12.668 1.00 95.94 183 LYS A N 1
ATOM 1516 C CA . LYS A 1 183 ? -5.789 -10.502 -12.668 1.00 95.94 183 LYS A CA 1
ATOM 1517 C C . LYS A 1 183 ? -5.914 -11.039 -11.242 1.00 95.94 183 LYS A C 1
ATOM 1519 O O . LYS A 1 183 ? -5.491 -10.355 -10.306 1.00 95.94 183 LYS A O 1
ATOM 1524 N N . PRO A 1 184 ? -6.507 -12.226 -11.036 1.00 95.19 184 PRO A N 1
ATOM 1525 C CA . PRO A 1 184 ? -6.434 -12.906 -9.751 1.00 95.19 184 PRO A CA 1
ATOM 1526 C C . PRO A 1 184 ? -4.977 -13.138 -9.351 1.00 95.19 184 PRO A C 1
ATOM 1528 O O . PRO A 1 184 ? -4.180 -13.601 -10.164 1.00 95.19 184 PRO A O 1
ATOM 1531 N N . LEU A 1 185 ? -4.665 -12.837 -8.097 1.00 93.62 185 LEU A N 1
ATOM 1532 C CA . LEU A 1 185 ? -3.425 -13.240 -7.448 1.00 93.62 185 LEU A CA 1
ATOM 1533 C C . LEU A 1 185 ? -3.761 -14.361 -6.461 1.00 93.62 185 LEU A C 1
ATOM 1535 O O . LEU A 1 185 ? -4.854 -14.375 -5.884 1.00 93.62 185 LEU A O 1
ATOM 1539 N N . ASP A 1 186 ? -2.845 -15.309 -6.287 1.00 90.62 186 ASP A N 1
ATOM 1540 C CA . ASP A 1 186 ? -2.985 -16.328 -5.250 1.00 90.62 186 ASP A CA 1
ATOM 1541 C C . ASP A 1 186 ? -3.081 -15.644 -3.876 1.00 90.62 186 ASP A C 1
ATOM 1543 O O . ASP A 1 186 ? -2.266 -14.791 -3.525 1.00 90.62 186 ASP A O 1
ATOM 1547 N N . VAL A 1 187 ? -4.117 -15.992 -3.114 1.00 86.56 187 VAL A N 1
ATOM 1548 C CA . VAL A 1 187 ? -4.407 -15.380 -1.813 1.00 86.56 187 VAL A CA 1
ATOM 1549 C C . VAL A 1 187 ? -3.375 -15.738 -0.751 1.00 86.56 187 VAL A C 1
ATOM 1551 O O . VAL A 1 187 ? -3.268 -15.003 0.229 1.00 86.56 187 VAL A O 1
ATOM 1554 N N . ASP A 1 188 ? -2.627 -16.826 -0.940 1.00 84.56 188 ASP A N 1
ATOM 1555 C CA . ASP A 1 188 ? -1.566 -17.246 -0.026 1.00 84.56 188 ASP A CA 1
ATOM 1556 C C . ASP A 1 188 ? -0.231 -16.548 -0.333 1.00 84.56 188 ASP A C 1
ATOM 1558 O O . ASP A 1 188 ? 0.649 -16.476 0.530 1.00 84.56 188 ASP A O 1
ATOM 1562 N N . LEU A 1 189 ? -0.081 -15.965 -1.529 1.00 80.38 189 LEU A N 1
ATOM 1563 C CA . LEU A 1 189 ? 1.097 -15.179 -1.883 1.00 80.38 189 LEU A CA 1
ATOM 1564 C C . LEU A 1 189 ? 1.030 -13.798 -1.220 1.00 80.38 189 LEU A C 1
ATOM 1566 O O . LEU A 1 189 ? 0.161 -12.981 -1.513 1.00 80.38 189 LEU A O 1
ATOM 1570 N N . GLY A 1 190 ? 1.957 -13.539 -0.295 1.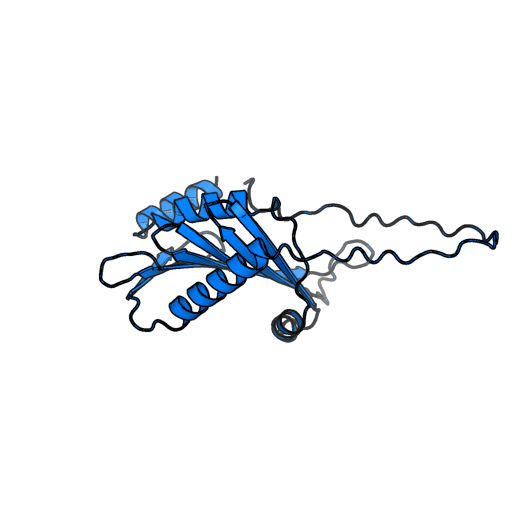00 79.75 190 GLY A N 1
ATOM 1571 C CA . GLY A 1 190 ? 2.185 -12.226 0.324 1.00 79.75 190 GLY A CA 1
ATOM 1572 C C . GLY A 1 190 ? 1.144 -11.777 1.359 1.00 79.75 190 GLY A C 1
ATOM 1573 O O . GLY A 1 190 ? 1.460 -10.974 2.236 1.00 79.75 190 GLY A O 1
ATOM 1574 N N . ALA A 1 191 ? -0.082 -12.311 1.349 1.00 89.38 191 ALA A N 1
ATOM 1575 C CA . ALA A 1 191 ? -1.141 -11.834 2.243 1.00 89.38 191 ALA A CA 1
ATOM 1576 C C . ALA A 1 191 ? -0.808 -12.003 3.737 1.00 89.38 191 ALA A C 1
ATOM 1578 O O . ALA A 1 191 ? -1.133 -11.131 4.545 1.00 89.38 191 ALA A O 1
ATOM 1579 N N . ALA A 1 192 ? -0.144 -13.100 4.118 1.00 89.56 192 ALA A N 1
ATOM 1580 C CA . ALA A 1 192 ? 0.272 -13.330 5.502 1.00 89.56 192 ALA A CA 1
ATOM 1581 C C . ALA A 1 192 ? 1.317 -12.303 5.971 1.00 89.56 192 ALA A C 1
ATOM 1583 O O . ALA A 1 192 ? 1.220 -11.794 7.090 1.00 89.56 192 ALA A O 1
ATOM 1584 N N . GLU A 1 193 ? 2.276 -11.963 5.107 1.00 89.88 193 GLU A N 1
ATOM 1585 C CA . GLU A 1 193 ? 3.298 -10.948 5.382 1.00 89.88 193 GLU A CA 1
ATOM 1586 C C . GLU A 1 193 ? 2.653 -9.576 5.559 1.00 89.88 193 GLU A C 1
ATOM 1588 O O . GLU A 1 193 ? 2.921 -8.884 6.541 1.00 89.88 193 GLU A O 1
ATOM 1593 N N . TYR A 1 194 ? 1.713 -9.225 4.681 1.00 90.75 194 TYR A N 1
ATOM 1594 C CA . TYR A 1 194 ? 0.952 -7.989 4.790 1.00 90.75 194 TYR A CA 1
ATOM 1595 C C . TYR A 1 194 ? 0.117 -7.899 6.072 1.00 90.75 194 TYR A C 1
ATOM 1597 O O . TYR A 1 194 ? 0.077 -6.840 6.695 1.00 90.75 194 TYR A O 1
ATOM 1605 N N . VAL A 1 195 ? -0.527 -8.986 6.509 1.00 92.06 195 VAL A N 1
ATOM 1606 C CA . VAL A 1 195 ? -1.278 -9.009 7.779 1.00 92.06 195 VAL A CA 1
ATOM 1607 C C . VAL A 1 195 ? -0.343 -8.814 8.973 1.00 92.06 195 VAL A C 1
ATOM 1609 O O . VAL A 1 195 ? -0.655 -8.042 9.883 1.00 92.06 195 VAL A O 1
ATOM 1612 N N . GLN A 1 196 ? 0.813 -9.484 8.978 1.00 92.31 196 GLN A N 1
ATOM 1613 C CA . GLN A 1 196 ? 1.810 -9.314 10.036 1.00 92.31 196 GLN A CA 1
ATOM 1614 C C . GLN A 1 196 ? 2.353 -7.886 10.060 1.00 92.31 196 GLN A C 1
ATOM 1616 O O . GLN A 1 196 ? 2.371 -7.257 11.120 1.00 92.31 196 GLN A O 1
ATOM 1621 N N . LYS A 1 197 ? 2.724 -7.351 8.893 1.00 92.50 197 LYS A N 1
ATOM 1622 C CA . LYS A 1 197 ? 3.178 -5.971 8.742 1.00 92.50 197 LYS A CA 1
ATOM 1623 C C . LYS A 1 197 ? 2.113 -5.009 9.250 1.00 92.50 197 LYS A C 1
ATOM 1625 O O . LYS A 1 197 ? 2.427 -4.226 10.138 1.00 92.50 197 LYS A O 1
ATOM 1630 N N . ALA A 1 198 ? 0.859 -5.134 8.805 1.00 94.69 198 ALA A N 1
ATOM 1631 C CA . ALA A 1 198 ? -0.267 -4.302 9.239 1.00 94.69 198 ALA A CA 1
ATOM 1632 C C . ALA A 1 198 ? -0.410 -4.244 10.766 1.00 94.69 198 ALA A C 1
ATOM 1634 O O . ALA A 1 198 ? -0.595 -3.159 11.313 1.00 94.69 198 ALA A O 1
ATOM 1635 N N . LYS A 1 199 ? -0.279 -5.390 11.449 1.00 93.88 199 LYS A N 1
ATOM 1636 C CA . LYS A 1 199 ? -0.322 -5.477 12.917 1.00 93.88 199 LYS A CA 1
ATOM 1637 C C . LYS A 1 199 ? 0.846 -4.748 13.583 1.00 93.88 199 LYS A C 1
ATOM 1639 O O . LYS A 1 199 ? 0.665 -4.129 14.623 1.00 93.88 199 LYS A O 1
ATOM 1644 N N . LEU A 1 200 ? 2.050 -4.846 13.025 1.00 93.69 200 LEU A N 1
ATOM 1645 C CA . LEU A 1 200 ? 3.217 -4.147 13.568 1.00 93.69 200 LEU A CA 1
ATOM 1646 C C . LEU A 1 200 ? 3.090 -2.636 13.355 1.00 93.69 200 LEU A C 1
ATOM 1648 O O . LEU A 1 200 ? 3.292 -1.851 14.280 1.00 93.69 200 LEU A O 1
ATOM 1652 N N . VAL A 1 201 ? 2.717 -2.222 12.144 1.00 94.12 201 VAL A N 1
ATOM 1653 C CA . VAL A 1 201 ? 2.693 -0.808 11.765 1.00 94.12 201 VAL A CA 1
ATOM 1654 C C . VAL A 1 201 ? 1.476 -0.058 12.315 1.00 94.12 201 VAL A C 1
ATOM 1656 O O . VAL A 1 201 ? 1.543 1.159 12.499 1.00 94.12 201 VAL A O 1
ATOM 1659 N N . SER A 1 202 ? 0.381 -0.750 12.660 1.00 95.69 202 SER A N 1
ATOM 1660 C CA . SER A 1 202 ? -0.779 -0.134 13.321 1.00 95.69 202 SER A CA 1
ATOM 1661 C C . SER A 1 202 ? -0.437 0.435 14.697 1.00 95.69 202 SER A C 1
ATOM 1663 O O . SER A 1 202 ? -1.042 1.435 15.098 1.00 95.69 202 SER A O 1
ATOM 1665 N N . GLU A 1 203 ? 0.567 -0.122 15.377 1.00 95.81 203 GLU A N 1
ATOM 1666 C CA . GLU A 1 203 ? 0.992 0.304 16.715 1.00 95.81 203 GLU A CA 1
ATOM 1667 C C . GLU A 1 203 ? 1.965 1.489 16.710 1.00 95.81 203 GLU A C 1
ATOM 1669 O O . GLU A 1 203 ? 2.089 2.178 17.721 1.00 95.81 203 GLU A O 1
ATOM 1674 N N . ILE A 1 204 ? 2.607 1.787 15.576 1.00 95.25 204 ILE A N 1
ATOM 1675 C CA . ILE A 1 204 ? 3.601 2.864 15.456 1.00 95.25 204 ILE A CA 1
ATOM 1676 C C . ILE A 1 204 ? 2.910 4.229 15.498 1.00 95.25 204 ILE A C 1
ATOM 1678 O O . ILE A 1 204 ? 2.158 4.578 14.591 1.00 95.25 204 ILE A O 1
ATOM 1682 N N . LYS A 1 205 ? 3.176 5.035 16.527 1.00 95.75 205 LYS A N 1
ATOM 1683 C CA . LYS A 1 205 ? 2.569 6.364 16.741 1.00 95.75 205 LYS A CA 1
ATOM 1684 C C . LYS A 1 205 ? 3.596 7.491 16.760 1.00 95.75 205 LYS A C 1
ATOM 1686 O O . LYS A 1 205 ? 3.217 8.663 16.748 1.00 95.75 205 LYS A O 1
ATOM 1691 N N . THR A 1 206 ? 4.880 7.157 16.800 1.00 95.38 206 THR A N 1
ATOM 1692 C CA . THR A 1 206 ? 5.984 8.104 16.953 1.00 95.38 206 THR A CA 1
ATOM 1693 C C . THR A 1 206 ? 7.130 7.800 15.992 1.00 95.38 206 THR A C 1
ATOM 1695 O O . THR A 1 206 ? 7.294 6.677 15.519 1.00 95.38 206 THR A O 1
ATOM 1698 N N . LEU A 1 207 ? 7.979 8.802 15.749 1.00 94.00 207 LEU A N 1
ATOM 1699 C CA . LEU A 1 207 ? 9.199 8.640 14.953 1.00 94.00 207 LEU A CA 1
ATOM 1700 C C . LEU A 1 207 ? 10.156 7.597 15.554 1.00 94.00 207 LEU A C 1
ATOM 1702 O O . LEU A 1 207 ? 10.759 6.817 14.826 1.00 94.00 207 LEU A O 1
ATOM 1706 N N . LYS A 1 208 ? 10.268 7.542 16.887 1.00 93.88 208 LYS A N 1
ATOM 1707 C CA . LYS A 1 208 ? 11.116 6.560 17.577 1.00 93.88 208 LYS A CA 1
ATOM 1708 C C . LYS A 1 208 ? 10.682 5.123 17.270 1.00 93.88 208 LYS A C 1
ATOM 1710 O O . LYS A 1 208 ? 11.528 4.274 17.014 1.00 93.88 208 LYS A O 1
ATOM 1715 N N . GLU A 1 209 ? 9.378 4.859 17.296 1.00 94.69 209 GLU A N 1
ATOM 1716 C CA . GLU A 1 209 ? 8.819 3.540 16.973 1.00 94.69 209 GLU A CA 1
ATOM 1717 C C . GLU A 1 209 ? 8.982 3.207 15.488 1.00 94.69 209 GLU A C 1
ATOM 1719 O O . GLU A 1 209 ? 9.312 2.070 15.162 1.00 94.69 209 GLU A O 1
ATOM 1724 N N . LEU A 1 210 ? 8.819 4.195 14.598 1.00 92.50 210 LEU A N 1
ATOM 1725 C CA . LEU A 1 210 ? 9.069 4.009 13.168 1.00 92.50 210 LEU A CA 1
ATOM 1726 C C . LEU A 1 210 ? 10.530 3.623 12.908 1.00 92.50 210 LEU A C 1
ATOM 1728 O O . LEU A 1 210 ? 10.783 2.634 12.229 1.00 92.50 210 LEU A O 1
ATOM 1732 N N . ASN A 1 211 ? 11.488 4.336 13.502 1.00 90.06 211 ASN A N 1
ATOM 1733 C CA . ASN A 1 211 ? 12.909 4.009 13.367 1.00 90.06 211 ASN A CA 1
ATOM 1734 C C . ASN A 1 211 ? 13.224 2.607 13.911 1.00 90.06 211 ASN A C 1
ATOM 1736 O O . ASN A 1 211 ? 13.889 1.824 13.238 1.00 90.06 211 ASN A O 1
ATOM 1740 N N . ALA A 1 212 ? 12.680 2.246 15.077 1.00 90.50 212 ALA A N 1
ATOM 1741 C CA . ALA A 1 212 ? 12.860 0.913 15.656 1.00 90.50 212 ALA A CA 1
ATOM 1742 C C . ALA A 1 212 ? 12.252 -0.211 14.794 1.00 90.50 212 ALA A C 1
ATOM 1744 O O . ALA A 1 212 ? 12.751 -1.337 14.799 1.00 90.50 212 ALA A O 1
ATOM 1745 N N . PHE A 1 213 ? 11.170 0.071 14.066 1.00 89.44 213 PHE A N 1
ATOM 1746 C CA . PHE A 1 213 ? 10.609 -0.849 13.080 1.00 89.44 213 PHE A CA 1
ATOM 1747 C C . PHE A 1 213 ? 11.535 -0.995 11.869 1.00 89.44 213 PHE A C 1
ATOM 1749 O O . PHE A 1 213 ? 11.859 -2.115 11.486 1.00 89.44 213 PHE A O 1
ATOM 1756 N N . LEU A 1 214 ? 12.014 0.116 11.304 1.00 86.19 214 LEU A N 1
ATOM 1757 C CA . LEU A 1 214 ? 12.886 0.118 10.124 1.00 86.19 214 LEU A CA 1
ATOM 1758 C C . LEU A 1 214 ? 14.220 -0.605 10.372 1.00 86.19 214 LEU A C 1
ATOM 1760 O O . LEU A 1 214 ? 14.684 -1.344 9.508 1.00 86.19 214 LEU A O 1
ATOM 1764 N N . GLU A 1 215 ? 14.803 -0.469 11.565 1.00 84.81 215 GLU A N 1
ATOM 1765 C CA . GLU A 1 215 ? 16.042 -1.162 11.956 1.00 84.81 215 GLU A CA 1
ATOM 1766 C C . GLU A 1 215 ? 15.955 -2.697 11.908 1.00 84.81 215 GLU A C 1
ATOM 1768 O O . GLU A 1 215 ? 16.984 -3.372 11.836 1.00 84.81 215 GLU A O 1
ATOM 1773 N N . GLN A 1 216 ? 14.748 -3.270 11.956 1.00 82.25 216 GLN A N 1
ATOM 1774 C CA . GLN A 1 216 ? 14.552 -4.722 11.866 1.00 82.25 216 GLN A CA 1
ATOM 1775 C C . GLN A 1 216 ? 14.757 -5.251 10.443 1.00 82.25 216 GLN A C 1
ATOM 1777 O O . GLN A 1 216 ? 15.002 -6.441 10.272 1.00 82.25 216 GLN A O 1
ATOM 1782 N N . PHE A 1 217 ? 14.680 -4.380 9.433 1.00 69.31 217 PHE A N 1
ATOM 1783 C CA . PHE A 1 217 ? 14.788 -4.748 8.019 1.00 69.31 217 PHE A CA 1
ATOM 1784 C C . PHE A 1 217 ? 16.143 -4.381 7.402 1.00 69.31 217 PHE A C 1
ATOM 1786 O O . PHE A 1 217 ? 16.428 -4.763 6.270 1.00 69.31 217 PHE A O 1
ATOM 1793 N N . THR A 1 218 ? 16.993 -3.646 8.125 1.00 62.62 218 THR A N 1
ATOM 1794 C CA . THR A 1 218 ? 18.287 -3.160 7.618 1.00 62.62 218 THR A CA 1
ATOM 1795 C C . THR A 1 218 ? 19.492 -3.988 8.079 1.00 62.62 218 THR A C 1
ATOM 1797 O O . THR A 1 218 ? 20.576 -3.834 7.515 1.00 62.62 218 THR A O 1
ATOM 1800 N N . LYS A 1 219 ? 19.321 -4.888 9.056 1.00 47.31 219 LYS A N 1
ATOM 1801 C CA . LYS A 1 219 ? 20.361 -5.816 9.545 1.00 47.31 219 LYS A CA 1
ATOM 1802 C C . LYS A 1 219 ? 20.359 -7.105 8.711 1.00 47.31 219 LYS A C 1
ATOM 1804 O O . LYS A 1 219 ? 21.372 -7.404 8.022 1.00 47.31 219 LYS A O 1
#

Nearest PDB structures (foldseek):
  1by5-assembly1_A  TM=3.776E-01  e=2.645E+00  Escherichia coli
  5g26-assembly1_A  TM=2.711E-01  e=8.303E+00  Escherichia coli O157

Secondary structure (DSSP, 8-state):
--SS--S--------------------------------HHHHHHHHHHHHHHHHHHH-TTPEEEEEE---SSS-EEEEEEEE-TT--EEEEEEEEEETTEEEEEEEEEETTEEEEEEEEEEEEEEPP-TTS---SSS--EEEEEEEEEEEEETTEEEEEEEEEEEESSGGGHHHHHHHSPPEEE-TTSSHHHHHHHHHHHHT--SHHHHHHHHHHHH-

Organism: NCBI:txid2748318

Mean predicted aligned error: 9.95 Å

pLDDT: mean 83.49, std 22.04, range [29.12, 98.75]

Radius of gyration: 21.7 Å; Cα contacts (8 Å, |Δi|>4): 326; chains: 1; bounding box: 49×51×58 Å

Sequence (219 aa):
MRTFWLVNQRGIDKNFEMKNIIAILCGFACMTGVVFSANPEVESQIKRIKKWYQQIESDKSLKKQVIEAKSELPYEPKMIRYTRADGELKKLQIELLSDHGFTHETYYFHEGELFFIYAVDEYWQFVPSENGEVDPERPETLDVGSQQRYYFSKGKCIRALEKQAETREGEKLRQLLKEAENKPLDVDLGAAEYVQKAKLVSEIKTLKELNAFLEQFTK